Protein AF-A0A8I2G581-F1 (afdb_monomer)

Solvent-accessible surface area (backbone atoms only — not comparable to full-atom values): 14378 Å² total; per-residue (Å²): 111,70,72,58,55,51,51,56,51,50,53,53,53,50,61,59,55,54,60,58,59,54,53,62,51,50,50,53,49,33,64,72,75,68,61,68,92,69,54,58,67,36,53,47,52,52,54,48,50,54,49,52,48,50,48,27,31,48,54,12,38,53,65,48,45,66,36,60,77,66,67,36,52,66,59,68,69,67,46,100,61,58,70,66,57,53,52,48,66,58,48,49,63,49,53,63,63,50,45,60,63,51,53,52,46,44,54,51,54,68,70,44,86,74,37,48,58,95,85,43,52,52,66,71,41,61,71,64,20,73,88,41,29,64,59,49,37,50,46,38,20,51,51,23,37,63,53,31,70,36,70,58,88,54,62,56,64,50,49,54,51,48,48,52,50,53,50,54,50,50,55,50,50,48,57,69,74,57,83,51,91,86,66,44,70,65,50,50,52,51,52,48,51,53,50,52,50,53,53,51,49,47,48,62,55,48,48,58,51,50,49,52,46,72,67,68,74,43,67,70,57,36,46,70,45,38,60,58,49,50,50,64,50,49,52,55,49,53,50,51,53,52,48,52,52,50,50,56,54,53,57,50,57,64,62,70,76,112

Structure (mmCIF, N/CA/C/O backbone):
data_AF-A0A8I2G581-F1
#
_entry.id   AF-A0A8I2G581-F1
#
loop_
_atom_site.group_PDB
_atom_site.id
_atom_site.type_symbol
_atom_site.label_atom_id
_atom_site.label_alt_id
_atom_site.label_comp_id
_atom_site.label_asym_id
_atom_site.label_entity_id
_atom_site.label_seq_id
_atom_site.pdbx_PDB_ins_code
_atom_site.Cartn_x
_atom_site.Cartn_y
_atom_site.Cartn_z
_atom_site.occupancy
_atom_site.B_iso_or_equiv
_atom_site.auth_seq_id
_atom_site.auth_comp_id
_atom_site.auth_asym_id
_atom_site.auth_atom_id
_atom_site.pdbx_PDB_model_num
ATOM 1 N N . MET A 1 1 ? 1.799 -9.186 24.404 1.00 61.41 1 MET A N 1
ATOM 2 C CA . MET A 1 1 ? 1.098 -9.040 23.103 1.00 61.41 1 MET A CA 1
ATOM 3 C C . MET A 1 1 ? 1.999 -8.565 21.966 1.00 61.41 1 MET A C 1
ATOM 5 O O . MET A 1 1 ? 2.159 -9.333 21.029 1.00 61.41 1 MET A O 1
ATOM 9 N N . ARG A 1 2 ? 2.645 -7.387 22.044 1.00 69.69 2 ARG A N 1
ATOM 10 C CA . ARG A 1 2 ? 3.401 -6.788 20.914 1.00 69.69 2 ARG A CA 1
ATOM 11 C C . ARG A 1 2 ? 4.382 -7.725 20.184 1.00 69.69 2 ARG A C 1
ATOM 13 O O . ARG A 1 2 ? 4.379 -7.764 18.963 1.00 69.69 2 ARG A O 1
ATOM 20 N N . LYS A 1 3 ? 5.183 -8.515 20.916 1.00 84.31 3 LYS A N 1
ATOM 21 C CA . LYS A 1 3 ? 6.169 -9.438 20.313 1.00 84.31 3 LYS A CA 1
ATOM 22 C C . LYS A 1 3 ? 5.527 -10.550 19.469 1.00 84.31 3 LYS A C 1
ATOM 24 O O . LYS A 1 3 ? 6.090 -10.930 18.449 1.00 84.31 3 LYS A O 1
ATOM 29 N N . LYS A 1 4 ? 4.361 -11.062 19.887 1.00 84.88 4 LYS A N 1
ATOM 30 C CA . LYS A 1 4 ? 3.641 -12.122 19.163 1.00 84.88 4 LYS A CA 1
ATOM 31 C C . LYS A 1 4 ? 3.060 -11.574 17.861 1.00 84.88 4 LYS A C 1
ATOM 33 O O . LYS A 1 4 ? 3.327 -12.137 16.812 1.00 84.88 4 LYS A O 1
ATOM 38 N N . GLU A 1 5 ? 2.364 -10.438 17.935 1.00 81.88 5 GLU A N 1
ATOM 39 C CA . GLU A 1 5 ? 1.782 -9.782 16.757 1.00 81.88 5 GLU A CA 1
ATOM 40 C C . GLU A 1 5 ? 2.862 -9.438 15.725 1.00 81.88 5 GLU A C 1
ATOM 42 O O . GLU A 1 5 ? 2.731 -9.796 14.561 1.00 81.88 5 GLU A O 1
ATOM 47 N N . TYR A 1 6 ? 3.983 -8.852 16.159 1.00 86.81 6 TYR A N 1
ATOM 48 C CA . TYR A 1 6 ? 5.095 -8.544 15.260 1.00 86.81 6 TYR A CA 1
ATOM 49 C C . TYR A 1 6 ? 5.656 -9.792 14.567 1.00 86.81 6 TYR A C 1
ATOM 51 O O . TYR A 1 6 ? 5.857 -9.792 13.357 1.00 86.81 6 TYR A O 1
ATOM 59 N N . ARG A 1 7 ? 5.878 -10.875 15.323 1.00 89.88 7 ARG A N 1
ATOM 60 C CA . ARG A 1 7 ? 6.388 -12.141 14.779 1.00 89.88 7 ARG A CA 1
ATOM 61 C C . ARG A 1 7 ? 5.423 -12.756 13.768 1.00 89.88 7 ARG A C 1
ATOM 63 O O . ARG A 1 7 ? 5.862 -13.249 12.732 1.00 89.88 7 ARG A O 1
ATOM 70 N N . ASP A 1 8 ? 4.129 -12.735 14.069 1.00 87.94 8 ASP A N 1
ATOM 71 C CA . ASP A 1 8 ? 3.107 -13.327 13.210 1.00 87.94 8 ASP A CA 1
ATOM 72 C C . ASP A 1 8 ? 2.960 -12.528 11.905 1.00 87.94 8 ASP A C 1
ATOM 74 O O . ASP A 1 8 ? 2.888 -13.127 10.830 1.00 87.94 8 ASP A O 1
ATOM 78 N N . ILE A 1 9 ? 3.007 -11.192 11.979 1.00 88.00 9 ILE A N 1
ATOM 79 C CA . ILE A 1 9 ? 3.011 -10.326 10.795 1.00 88.00 9 ILE A CA 1
ATOM 80 C C . ILE A 1 9 ? 4.288 -10.547 9.977 1.00 88.00 9 ILE A C 1
ATOM 82 O O . ILE A 1 9 ? 4.200 -10.810 8.781 1.00 88.00 9 ILE A O 1
ATOM 86 N N . LEU A 1 10 ? 5.465 -10.520 10.611 1.00 90.19 10 LEU A N 1
ATOM 87 C CA . LEU A 1 10 ? 6.748 -10.728 9.935 1.00 90.19 10 LEU A CA 1
ATOM 88 C C . LEU A 1 10 ? 6.780 -12.065 9.188 1.00 90.19 10 LEU A C 1
ATOM 90 O O . LEU A 1 10 ? 7.176 -12.110 8.026 1.00 90.19 10 LEU A O 1
ATOM 94 N N . LYS A 1 11 ? 6.316 -13.150 9.822 1.00 92.62 11 LYS A N 1
ATOM 95 C CA . LYS A 1 11 ? 6.233 -14.469 9.184 1.00 92.62 11 LYS A CA 1
ATOM 96 C C . LYS A 1 11 ? 5.366 -14.427 7.923 1.00 92.62 11 LYS A C 1
ATOM 98 O O . LYS A 1 11 ? 5.765 -14.980 6.904 1.00 92.62 11 LYS A O 1
ATOM 103 N N . ARG A 1 12 ? 4.202 -13.769 7.968 1.00 88.12 12 ARG A N 1
ATOM 104 C CA . ARG A 1 12 ? 3.312 -13.631 6.800 1.00 88.12 12 ARG A CA 1
ATOM 105 C C . ARG A 1 12 ? 3.950 -12.788 5.699 1.00 88.12 12 ARG A C 1
ATOM 107 O O . ARG A 1 12 ? 3.904 -13.191 4.542 1.00 88.12 12 ARG A O 1
ATOM 114 N N . THR A 1 13 ? 4.579 -11.669 6.053 1.00 88.75 13 THR A N 1
ATOM 115 C CA . THR A 1 13 ? 5.292 -10.810 5.100 1.00 88.75 13 THR A CA 1
ATOM 116 C C . THR A 1 13 ? 6.418 -11.572 4.405 1.00 88.75 13 THR A C 1
ATOM 118 O O . THR A 1 13 ? 6.511 -11.529 3.184 1.00 88.75 13 THR A O 1
ATOM 121 N N . LEU A 1 14 ? 7.221 -12.338 5.150 1.00 90.62 14 LEU A N 1
ATOM 122 C CA . LEU A 1 14 ? 8.304 -13.149 4.585 1.00 90.62 14 LEU A CA 1
ATOM 123 C C . LEU A 1 14 ? 7.795 -14.236 3.630 1.00 90.62 14 LEU A C 1
ATOM 125 O O . LEU A 1 14 ? 8.414 -14.466 2.598 1.00 90.62 14 LEU A O 1
ATOM 129 N N . VAL A 1 15 ? 6.657 -14.866 3.934 1.00 91.62 15 VAL A N 1
ATOM 130 C CA . VAL A 1 15 ? 6.022 -15.849 3.035 1.00 91.62 15 VAL A CA 1
ATOM 131 C C . VAL A 1 15 ? 5.541 -15.203 1.732 1.00 91.62 15 VAL A C 1
ATOM 133 O O . VAL A 1 15 ? 5.600 -15.825 0.679 1.00 91.62 15 VAL A O 1
ATOM 136 N N . ILE A 1 16 ? 5.073 -13.955 1.770 1.00 88.19 16 ILE A N 1
ATOM 137 C CA . ILE A 1 16 ? 4.691 -13.235 0.545 1.00 88.19 16 ILE A CA 1
ATOM 138 C C . ILE A 1 16 ? 5.944 -12.845 -0.243 1.00 88.19 16 ILE A C 1
ATOM 140 O O . ILE A 1 16 ? 6.003 -13.045 -1.453 1.00 88.19 16 ILE A O 1
ATOM 144 N N . LEU A 1 17 ? 6.973 -12.345 0.444 1.00 89.19 17 LEU A N 1
ATOM 145 C CA . LEU A 1 17 ? 8.247 -11.984 -0.175 1.00 89.19 17 LEU A CA 1
ATOM 146 C C . LEU A 1 17 ? 8.966 -13.189 -0.790 1.00 89.19 17 LEU A C 1
ATOM 148 O O . LEU A 1 17 ? 9.659 -13.021 -1.787 1.00 89.19 17 LEU A O 1
ATOM 152 N N . SER A 1 18 ? 8.785 -14.410 -0.274 1.00 90.31 18 SER A N 1
ATOM 153 C CA . SER A 1 18 ? 9.429 -15.592 -0.858 1.00 90.31 18 SER A CA 1
ATOM 154 C C . SER A 1 18 ? 8.949 -15.906 -2.279 1.00 90.31 18 SER A C 1
ATOM 156 O O . SER A 1 18 ? 9.658 -16.596 -3.006 1.00 90.31 18 SER A O 1
ATOM 158 N N . VAL A 1 19 ? 7.806 -15.361 -2.720 1.00 88.44 19 VAL A N 1
ATOM 159 C CA . VAL A 1 19 ? 7.355 -15.443 -4.123 1.00 88.44 19 VAL A CA 1
ATOM 160 C C . VAL A 1 19 ? 8.355 -14.772 -5.073 1.00 88.44 19 VAL A C 1
ATOM 162 O O . VAL A 1 19 ? 8.511 -15.209 -6.210 1.00 88.44 19 VAL A O 1
ATOM 165 N N . LEU A 1 20 ? 9.114 -13.776 -4.607 1.00 86.69 20 LEU A N 1
ATOM 166 C CA . LEU A 1 20 ? 10.152 -13.119 -5.409 1.00 86.69 20 LEU A CA 1
ATOM 167 C C . LEU A 1 20 ? 11.301 -14.046 -5.780 1.00 86.69 20 LEU A C 1
ATOM 169 O O . LEU A 1 20 ? 11.978 -13.771 -6.763 1.00 86.69 20 LEU A O 1
ATOM 173 N N . LEU A 1 21 ? 11.509 -15.144 -5.043 1.00 86.75 21 LEU A N 1
ATOM 174 C CA . LEU A 1 21 ? 12.534 -16.139 -5.369 1.00 86.75 21 LEU A CA 1
ATOM 175 C C . LEU A 1 21 ? 12.248 -16.852 -6.697 1.00 86.75 21 LEU A C 1
ATOM 177 O O . LEU A 1 21 ? 13.159 -17.422 -7.288 1.00 86.75 21 LEU A O 1
ATOM 181 N N . VAL A 1 22 ? 11.016 -16.778 -7.209 1.00 87.12 22 VAL A N 1
ATOM 182 C CA . VAL A 1 22 ? 10.656 -17.329 -8.519 1.00 87.12 22 VAL A CA 1
ATOM 183 C C . VAL A 1 22 ? 11.373 -16.588 -9.653 1.00 87.12 22 VAL A C 1
ATOM 185 O O . VAL A 1 22 ? 11.824 -17.216 -10.603 1.00 87.12 22 VAL A O 1
ATOM 188 N N . ILE A 1 23 ? 11.550 -15.271 -9.550 1.00 84.19 23 ILE A N 1
ATOM 189 C CA . ILE A 1 23 ? 12.157 -14.450 -10.608 1.00 84.19 23 ILE A CA 1
ATOM 190 C C . ILE A 1 23 ? 13.638 -14.793 -10.862 1.00 84.19 23 ILE A C 1
ATOM 192 O O . ILE A 1 23 ? 13.981 -15.044 -12.018 1.00 84.19 23 ILE A O 1
ATOM 196 N N . PRO A 1 24 ? 14.532 -14.879 -9.852 1.00 82.69 24 PRO A N 1
ATOM 197 C CA . PRO A 1 24 ? 15.907 -15.310 -10.085 1.00 82.69 24 PRO A CA 1
ATOM 198 C C . PRO A 1 24 ? 15.990 -16.765 -10.571 1.00 82.69 24 PRO A C 1
ATOM 200 O O . PRO A 1 24 ? 16.888 -17.085 -11.344 1.00 82.69 24 PRO A O 1
ATOM 203 N N . LEU A 1 25 ? 15.050 -17.641 -10.192 1.00 86.81 25 LEU A N 1
ATOM 204 C CA . LEU A 1 25 ? 14.982 -19.000 -10.742 1.00 86.81 25 LEU A CA 1
ATOM 205 C C . LEU A 1 25 ? 14.641 -18.992 -12.239 1.00 86.81 25 LEU A C 1
ATOM 207 O O . LEU A 1 25 ? 15.283 -19.709 -13.008 1.00 86.81 25 LEU A O 1
ATOM 211 N N . ILE A 1 26 ? 13.686 -18.155 -12.661 1.00 86.81 26 ILE A N 1
ATOM 212 C CA . ILE A 1 26 ? 13.361 -17.954 -14.082 1.00 86.81 26 ILE A CA 1
ATOM 213 C C . ILE A 1 26 ? 14.576 -17.388 -14.824 1.00 86.81 26 ILE A C 1
ATOM 215 O O . ILE A 1 26 ? 14.915 -17.902 -15.884 1.00 86.81 26 ILE A O 1
ATOM 219 N N . TYR A 1 27 ? 15.276 -16.402 -14.253 1.00 85.38 27 TYR A N 1
ATOM 220 C CA . TYR A 1 27 ? 16.499 -15.848 -14.842 1.00 85.38 27 TYR A CA 1
ATOM 221 C C . TYR A 1 27 ? 17.569 -16.925 -15.068 1.00 85.38 27 TYR A C 1
ATOM 223 O O . TYR A 1 27 ? 18.127 -17.028 -16.158 1.00 85.38 27 TYR A O 1
ATOM 231 N N . ILE A 1 28 ? 17.839 -17.767 -14.064 1.00 88.69 28 ILE A N 1
ATOM 232 C CA . ILE A 1 28 ? 18.807 -18.866 -14.194 1.00 88.69 28 ILE A CA 1
ATOM 233 C C . ILE A 1 28 ? 18.375 -19.830 -15.306 1.00 88.69 28 ILE A C 1
ATOM 235 O O . ILE A 1 28 ? 19.195 -20.211 -16.143 1.00 88.69 28 ILE A O 1
ATOM 239 N N . PHE A 1 29 ? 17.095 -20.206 -15.344 1.00 88.69 29 PHE A N 1
ATOM 240 C CA . PHE A 1 29 ? 16.567 -21.108 -16.366 1.00 88.69 29 PHE A CA 1
ATOM 241 C C . PHE A 1 29 ? 16.693 -20.523 -17.775 1.00 88.69 29 PHE A C 1
ATOM 243 O O . PHE A 1 29 ? 17.145 -21.214 -18.691 1.00 88.69 29 PHE A O 1
ATOM 250 N N . ASP A 1 30 ? 16.354 -19.246 -17.938 1.00 87.19 30 ASP A N 1
ATOM 251 C CA . ASP A 1 30 ? 16.478 -18.534 -19.200 1.00 87.19 30 ASP A CA 1
ATOM 252 C C . ASP A 1 30 ? 17.927 -18.506 -19.683 1.00 87.19 30 ASP A C 1
ATOM 254 O O . ASP A 1 30 ? 18.195 -18.909 -20.812 1.00 87.19 30 ASP A O 1
ATOM 258 N N . ARG A 1 31 ? 18.888 -18.163 -18.815 1.00 85.00 31 ARG A N 1
ATOM 259 C CA . ARG A 1 31 ? 20.316 -18.133 -19.182 1.00 85.00 31 ARG A CA 1
ATOM 260 C C . ARG A 1 31 ? 20.856 -19.498 -19.612 1.00 85.00 31 ARG A C 1
ATOM 262 O O . ARG A 1 31 ? 21.758 -19.552 -20.446 1.00 85.00 31 ARG A O 1
ATOM 269 N N . ILE A 1 32 ? 20.307 -20.590 -19.078 1.00 89.94 32 ILE A N 1
ATOM 270 C CA . ILE A 1 32 ? 20.709 -21.955 -19.441 1.00 89.94 32 ILE A CA 1
ATOM 271 C C . ILE A 1 32 ? 20.037 -22.407 -20.748 1.00 89.94 32 ILE A C 1
ATOM 273 O O . ILE A 1 32 ? 20.707 -22.988 -21.603 1.00 89.94 32 ILE A O 1
ATOM 277 N N . LYS A 1 33 ? 18.730 -22.165 -20.915 1.00 88.69 33 LYS A N 1
ATOM 278 C CA . LYS A 1 33 ? 17.934 -22.758 -22.005 1.00 88.69 33 LYS A CA 1
ATOM 279 C C . LYS A 1 33 ? 17.656 -21.829 -23.180 1.00 88.69 33 LYS A C 1
ATOM 281 O O . LYS A 1 33 ? 17.782 -22.265 -24.320 1.00 88.69 33 LYS A O 1
ATOM 286 N N . TRP A 1 34 ? 17.234 -20.599 -22.915 1.00 85.19 34 TRP A N 1
ATOM 287 C CA . TRP A 1 34 ? 16.668 -19.700 -23.926 1.00 85.19 34 TRP A CA 1
ATOM 288 C C . TRP A 1 34 ? 17.612 -18.569 -24.328 1.00 85.19 34 TRP A C 1
ATOM 290 O O . TRP A 1 34 ? 17.532 -18.103 -25.460 1.00 85.19 34 TRP A O 1
ATOM 300 N N . LYS A 1 35 ? 18.547 -18.191 -23.447 1.00 85.81 35 LYS A N 1
ATOM 301 C CA . LYS A 1 35 ? 19.555 -17.142 -23.651 1.00 85.81 35 LYS A CA 1
ATOM 302 C C . LYS A 1 35 ? 18.935 -15.840 -24.166 1.00 85.81 35 LYS A C 1
ATOM 304 O O . LYS A 1 35 ? 19.461 -15.238 -25.097 1.00 85.81 35 LYS A O 1
ATOM 309 N N . SER A 1 36 ? 17.809 -15.431 -23.583 1.00 82.31 36 SER A N 1
ATOM 310 C CA . SER A 1 36 ? 17.172 -14.174 -23.966 1.00 82.31 36 SER A CA 1
ATOM 311 C C . SER A 1 36 ? 17.978 -12.974 -23.447 1.00 82.31 36 SER A C 1
ATOM 313 O O . SER A 1 36 ? 18.616 -13.051 -22.393 1.00 82.31 36 SER A O 1
ATOM 315 N N . ASP A 1 37 ? 17.904 -11.847 -24.157 1.00 80.75 37 ASP A N 1
ATOM 316 C CA . ASP A 1 37 ? 18.415 -10.542 -23.702 1.00 80.75 37 ASP A CA 1
ATOM 317 C C . ASP A 1 37 ? 17.362 -9.777 -22.876 1.00 80.75 37 ASP A C 1
ATOM 319 O O . ASP A 1 37 ? 17.272 -8.550 -22.902 1.00 80.75 37 ASP A O 1
ATOM 323 N N . THR A 1 38 ? 16.514 -10.505 -22.145 1.00 80.94 38 THR A N 1
ATOM 324 C CA . THR A 1 38 ? 15.446 -9.899 -21.343 1.00 80.94 38 THR A CA 1
ATOM 325 C C . THR A 1 38 ? 16.022 -9.173 -20.122 1.00 80.94 38 THR A C 1
ATOM 327 O O . THR A 1 38 ? 16.858 -9.718 -19.397 1.00 80.94 38 THR A O 1
ATOM 330 N N . ASP A 1 39 ? 15.523 -7.966 -19.832 1.00 82.38 39 ASP A N 1
ATOM 331 C CA . ASP A 1 39 ? 15.855 -7.220 -18.610 1.00 82.38 39 ASP A CA 1
ATOM 332 C C . ASP A 1 39 ? 15.128 -7.795 -17.378 1.00 82.38 39 ASP A C 1
ATOM 334 O O . ASP A 1 39 ? 14.099 -7.299 -16.908 1.00 82.38 39 ASP A O 1
ATOM 338 N N . TYR A 1 40 ? 15.674 -8.886 -16.838 1.00 83.62 40 TYR A N 1
ATOM 339 C CA . TYR A 1 40 ? 15.149 -9.539 -15.637 1.00 83.62 40 TYR A CA 1
ATOM 340 C C . TYR A 1 40 ? 15.243 -8.673 -14.380 1.00 83.62 40 TYR A C 1
ATOM 342 O O . TYR A 1 40 ? 14.427 -8.844 -13.472 1.00 83.62 40 TYR A O 1
ATOM 350 N N . LEU A 1 41 ? 16.207 -7.748 -14.311 1.00 83.94 41 LEU A N 1
ATOM 351 C CA . LEU A 1 41 ? 16.311 -6.816 -13.190 1.00 83.94 41 LEU A CA 1
ATOM 352 C C . LEU A 1 41 ? 15.100 -5.885 -13.184 1.00 83.94 41 LEU A C 1
ATOM 354 O O . LEU A 1 41 ? 14.488 -5.676 -12.137 1.00 83.94 41 LEU A O 1
ATOM 358 N N . GLY A 1 42 ? 14.709 -5.395 -14.358 1.00 84.00 42 GLY A N 1
ATOM 359 C CA . GLY A 1 42 ? 13.511 -4.593 -14.513 1.00 84.00 42 GLY A CA 1
ATOM 360 C C . GLY A 1 42 ? 12.236 -5.307 -14.089 1.00 84.00 42 GLY A C 1
ATOM 361 O O . GLY A 1 42 ? 11.472 -4.792 -13.271 1.00 84.00 42 GLY A O 1
ATOM 362 N N . ILE A 1 43 ? 12.047 -6.535 -14.575 1.00 84.44 43 ILE A N 1
ATOM 363 C CA . ILE A 1 43 ? 10.912 -7.385 -14.188 1.00 84.44 43 ILE A CA 1
ATOM 364 C C . ILE A 1 43 ? 10.901 -7.613 -12.672 1.00 84.44 43 ILE A C 1
ATOM 366 O O . ILE A 1 43 ? 9.850 -7.508 -12.038 1.00 84.44 43 ILE A O 1
ATOM 370 N N . PHE A 1 44 ? 12.068 -7.886 -12.082 1.00 88.38 44 PHE A N 1
ATOM 371 C CA . PHE A 1 44 ? 12.204 -8.078 -10.643 1.00 88.38 44 PHE A CA 1
ATOM 372 C C . PHE A 1 44 ? 11.772 -6.839 -9.859 1.00 88.38 44 PHE A C 1
ATOM 374 O O . PHE A 1 44 ? 11.001 -6.965 -8.912 1.00 88.38 44 PHE A O 1
ATOM 381 N N . ILE A 1 45 ? 12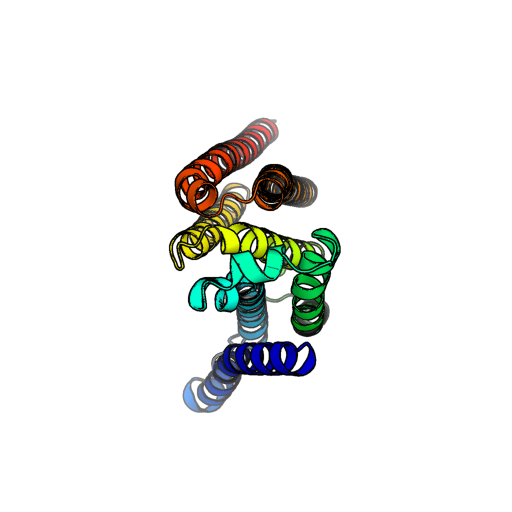.230 -5.648 -10.253 1.00 89.38 45 ILE A N 1
ATOM 382 C CA . ILE A 1 45 ? 11.914 -4.398 -9.551 1.00 89.38 45 ILE A CA 1
ATOM 383 C C . ILE A 1 45 ? 10.414 -4.089 -9.622 1.00 89.38 45 ILE A C 1
ATOM 385 O O . ILE A 1 45 ? 9.816 -3.772 -8.594 1.00 89.38 45 ILE A O 1
ATOM 389 N N . ILE A 1 46 ? 9.779 -4.250 -10.790 1.00 86.75 46 ILE A N 1
ATOM 390 C CA . ILE A 1 46 ? 8.324 -4.063 -10.931 1.00 86.75 46 ILE A CA 1
ATOM 391 C C . ILE A 1 46 ? 7.572 -5.048 -10.038 1.00 86.75 46 ILE A C 1
ATOM 393 O O . ILE A 1 46 ? 6.706 -4.653 -9.257 1.00 86.75 46 ILE A O 1
ATOM 397 N N . ALA A 1 47 ? 7.899 -6.338 -10.144 1.00 88.00 47 ALA A N 1
ATOM 398 C CA . ALA A 1 47 ? 7.240 -7.380 -9.370 1.00 88.00 47 ALA A CA 1
ATOM 399 C C . ALA A 1 47 ? 7.429 -7.159 -7.864 1.00 88.00 47 ALA A C 1
ATOM 401 O O . ALA A 1 47 ? 6.493 -7.357 -7.088 1.00 88.00 47 ALA A O 1
ATOM 402 N N . PHE A 1 48 ? 8.610 -6.688 -7.458 1.00 91.50 48 PHE A N 1
ATOM 403 C CA . PHE A 1 48 ? 8.880 -6.271 -6.092 1.00 91.50 48 PHE A CA 1
ATOM 404 C C . PHE A 1 48 ? 7.970 -5.126 -5.665 1.00 91.50 48 PHE A C 1
ATOM 406 O O . PHE A 1 48 ? 7.274 -5.267 -4.662 1.00 91.50 48 PHE A O 1
ATOM 413 N N . GLY A 1 49 ? 7.883 -4.054 -6.456 1.00 91.69 49 GLY A N 1
ATOM 414 C CA . GLY A 1 49 ? 6.969 -2.942 -6.205 1.00 91.69 49 GLY A CA 1
ATOM 415 C C . GLY A 1 49 ? 5.520 -3.409 -6.031 1.00 91.69 49 GLY A C 1
ATOM 416 O O . GLY A 1 49 ? 4.891 -3.096 -5.023 1.00 91.69 49 GLY A O 1
ATOM 417 N N . VAL A 1 50 ? 5.008 -4.238 -6.947 1.00 89.31 50 VAL A N 1
ATOM 418 C CA . VAL A 1 50 ? 3.649 -4.811 -6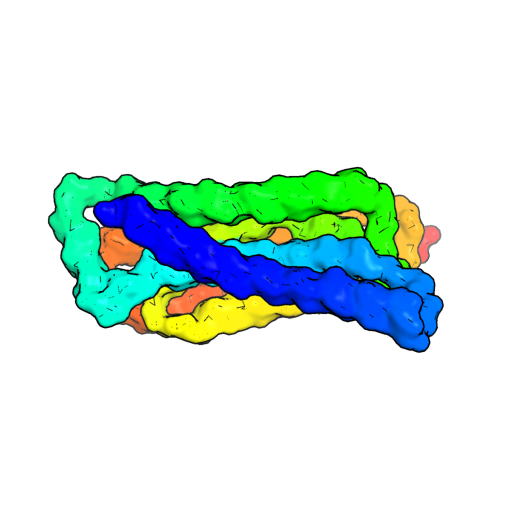.866 1.00 89.31 50 VAL A CA 1
ATOM 419 C C . VAL A 1 50 ? 3.453 -5.621 -5.582 1.00 89.31 50 VAL A C 1
ATOM 421 O O . VAL A 1 50 ? 2.431 -5.484 -4.906 1.00 89.31 50 VAL A O 1
ATOM 424 N N . ILE A 1 51 ? 4.432 -6.446 -5.212 1.00 90.75 51 ILE A N 1
ATOM 425 C CA . ILE A 1 51 ? 4.383 -7.234 -3.979 1.00 90.75 51 ILE A CA 1
ATOM 426 C C . ILE A 1 51 ? 4.370 -6.327 -2.747 1.00 90.75 51 ILE A C 1
ATOM 428 O O . ILE A 1 51 ? 3.607 -6.589 -1.819 1.00 90.75 51 ILE A O 1
ATOM 432 N N . VAL A 1 52 ? 5.143 -5.241 -2.732 1.00 93.69 52 VAL A N 1
ATOM 433 C CA . VAL A 1 52 ? 5.123 -4.262 -1.637 1.00 93.69 52 VAL A CA 1
ATOM 434 C C . VAL A 1 52 ? 3.753 -3.594 -1.514 1.00 93.69 52 VAL A C 1
ATOM 436 O O . VAL A 1 52 ? 3.222 -3.525 -0.404 1.00 93.69 52 VAL A O 1
ATOM 439 N N . LEU A 1 53 ? 3.126 -3.194 -2.627 1.00 91.06 53 LEU A N 1
ATOM 440 C CA . LEU A 1 53 ? 1.754 -2.666 -2.623 1.00 91.06 53 LEU A CA 1
ATOM 441 C C . LEU A 1 53 ? 0.756 -3.693 -2.065 1.00 91.06 53 LEU A C 1
ATOM 443 O O . LEU A 1 53 ? -0.095 -3.362 -1.235 1.00 91.06 53 LEU A O 1
ATOM 447 N N . PHE A 1 54 ? 0.888 -4.960 -2.465 1.00 89.25 54 PHE A N 1
ATOM 448 C CA . PHE A 1 54 ? 0.047 -6.043 -1.960 1.00 89.25 54 PHE A CA 1
ATOM 449 C C . PHE A 1 54 ? 0.240 -6.279 -0.456 1.00 89.25 54 PHE A C 1
ATOM 451 O O . PHE A 1 54 ? -0.741 -6.443 0.275 1.00 89.25 54 PHE A O 1
ATOM 458 N N . ILE A 1 55 ? 1.486 -6.261 0.028 1.00 91.88 55 ILE A N 1
ATOM 459 C CA . ILE A 1 55 ? 1.801 -6.368 1.456 1.00 91.88 55 ILE A CA 1
ATOM 460 C C . ILE A 1 55 ? 1.178 -5.188 2.205 1.00 91.88 55 ILE A C 1
ATOM 462 O O . ILE A 1 55 ? 0.516 -5.417 3.212 1.00 91.88 55 ILE A O 1
ATOM 466 N N . ALA A 1 56 ? 1.319 -3.953 1.720 1.00 93.31 56 ALA A N 1
ATOM 467 C CA . ALA A 1 56 ? 0.750 -2.765 2.358 1.00 93.31 56 ALA A CA 1
ATOM 468 C C . ALA A 1 56 ? -0.774 -2.873 2.532 1.00 93.31 56 ALA A C 1
ATOM 470 O O . ALA A 1 56 ? -1.287 -2.741 3.648 1.00 93.31 56 ALA A O 1
ATOM 471 N N . ASN A 1 57 ? -1.478 -3.218 1.450 1.00 88.62 57 ASN A N 1
ATOM 472 C CA . ASN A 1 57 ? -2.920 -3.457 1.454 1.00 88.62 57 ASN A CA 1
ATOM 473 C C . ASN A 1 57 ? -3.298 -4.573 2.444 1.00 88.62 57 ASN A C 1
ATOM 475 O O . ASN A 1 57 ? -4.179 -4.410 3.288 1.00 88.62 57 ASN A O 1
ATOM 479 N N . ARG A 1 58 ? -2.577 -5.700 2.415 1.00 89.12 58 ARG A N 1
ATOM 480 C CA . ARG A 1 58 ? -2.835 -6.832 3.312 1.00 89.12 58 ARG A CA 1
ATOM 481 C C . ARG A 1 58 ? -2.590 -6.491 4.783 1.00 89.12 58 ARG A C 1
ATOM 483 O O . ARG A 1 58 ? -3.383 -6.889 5.633 1.00 89.12 58 ARG A O 1
ATOM 490 N N . LEU A 1 59 ? -1.517 -5.766 5.097 1.00 91.88 59 LEU A N 1
ATOM 491 C CA . LEU A 1 59 ? -1.194 -5.350 6.463 1.00 91.88 59 LEU A CA 1
ATOM 492 C C . LEU A 1 59 ? -2.282 -4.450 7.044 1.00 91.88 59 LEU A C 1
ATOM 494 O O . LEU A 1 59 ? -2.666 -4.647 8.199 1.00 91.88 59 LEU A O 1
ATOM 498 N N . GLY A 1 60 ? -2.795 -3.509 6.247 1.00 90.81 60 GLY A N 1
ATOM 499 C CA . GLY A 1 60 ? -3.935 -2.686 6.635 1.00 90.81 60 GLY A CA 1
ATOM 500 C C . GLY A 1 60 ? -5.201 -3.527 6.822 1.00 90.81 60 GLY A C 1
ATOM 501 O O . GLY A 1 60 ? -5.806 -3.478 7.894 1.00 90.81 60 GLY A O 1
ATOM 502 N N . ALA A 1 61 ? -5.540 -4.379 5.850 1.00 86.06 61 ALA A N 1
ATOM 503 C CA . ALA A 1 61 ? -6.747 -5.208 5.870 1.00 86.06 61 ALA A CA 1
ATOM 504 C C . ALA A 1 61 ? -6.785 -6.211 7.041 1.00 86.06 61 ALA A C 1
ATOM 506 O O . ALA A 1 61 ? -7.843 -6.508 7.589 1.00 86.06 61 ALA A O 1
ATOM 507 N N . GLU A 1 62 ? -5.631 -6.732 7.465 1.00 88.00 62 GLU A N 1
ATOM 508 C CA . GLU A 1 62 ? -5.533 -7.677 8.583 1.00 88.00 62 GLU A CA 1
ATOM 509 C C . GLU A 1 62 ? -5.442 -6.983 9.958 1.00 88.00 62 GLU A C 1
ATOM 511 O O . GLU A 1 62 ? -5.181 -7.647 10.964 1.00 88.00 62 GLU A O 1
ATOM 516 N N . THR A 1 63 ? -5.643 -5.660 10.052 1.00 89.62 63 THR A N 1
ATOM 517 C CA . THR A 1 63 ? -5.367 -4.926 11.300 1.00 89.62 63 THR A CA 1
ATOM 518 C C . THR A 1 63 ? -6.252 -5.323 12.474 1.00 89.62 63 THR A C 1
ATOM 520 O O . THR A 1 63 ? -5.759 -5.481 13.597 1.00 89.62 63 THR A O 1
ATOM 523 N N . PHE A 1 64 ? -7.540 -5.511 12.216 1.00 87.38 64 PHE A N 1
ATOM 524 C CA . PHE A 1 64 ? -8.504 -5.908 13.237 1.00 87.38 64 PHE A CA 1
ATOM 525 C C . PHE A 1 64 ? -9.114 -7.287 12.986 1.00 87.38 64 PHE A C 1
ATOM 527 O O . PHE A 1 64 ? -10.153 -7.634 13.541 1.00 87.38 64 PHE A O 1
ATOM 534 N N . ARG A 1 65 ? -8.478 -8.084 12.122 1.00 84.50 65 ARG A N 1
ATOM 535 C CA . ARG A 1 65 ? -9.018 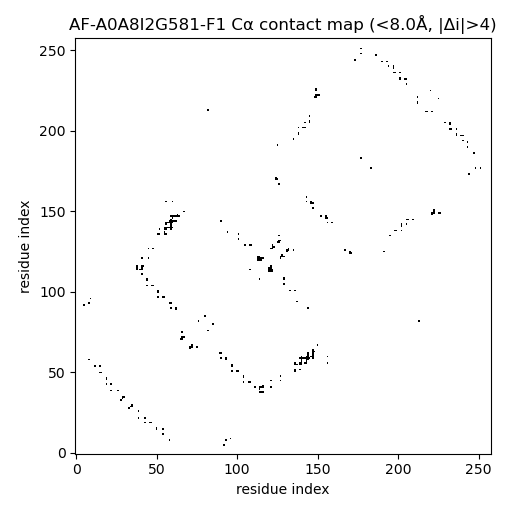-9.377 11.703 1.00 84.50 65 ARG A CA 1
ATOM 536 C C . ARG A 1 65 ? -9.183 -10.334 12.880 1.00 84.50 65 ARG A C 1
ATOM 538 O O . ARG A 1 65 ? -10.233 -10.943 13.008 1.00 84.50 65 ARG A O 1
ATOM 545 N N . THR A 1 66 ? -8.174 -10.428 13.741 1.00 84.81 66 THR A N 1
ATOM 546 C CA . THR A 1 66 ? -8.216 -11.304 14.917 1.00 84.81 66 THR A CA 1
ATOM 547 C C . THR A 1 66 ? -9.319 -10.878 15.883 1.00 84.81 66 THR A C 1
ATOM 549 O O . THR A 1 66 ? -10.086 -11.711 16.339 1.00 84.81 66 THR A O 1
ATOM 552 N N . GLU A 1 67 ? -9.462 -9.576 16.146 1.00 87.81 67 GLU A N 1
ATOM 553 C CA . GLU A 1 67 ? -10.532 -9.071 17.010 1.00 87.81 67 GLU A CA 1
ATOM 554 C C . GLU A 1 67 ? -11.924 -9.296 16.419 1.00 87.81 67 GLU A C 1
ATOM 556 O O . GLU A 1 67 ? -12.880 -9.481 17.171 1.00 87.81 67 GLU A O 1
ATOM 561 N N . HIS A 1 68 ? -12.044 -9.284 15.091 1.00 83.12 68 HIS A N 1
ATOM 562 C CA . HIS A 1 68 ? -13.290 -9.614 14.413 1.00 83.12 68 HIS A CA 1
ATOM 563 C C . HIS A 1 68 ? -13.610 -11.108 14.513 1.00 83.12 68 HIS A C 1
ATOM 565 O O . HIS A 1 68 ? -14.722 -11.470 14.881 1.00 83.12 68 HIS A O 1
ATOM 571 N N . ASP A 1 69 ? -12.627 -11.964 14.224 1.00 84.69 69 ASP A N 1
ATOM 572 C CA . ASP A 1 69 ? -12.774 -13.421 14.257 1.00 84.69 69 ASP A CA 1
ATOM 573 C C . ASP A 1 69 ? -13.093 -13.928 15.680 1.00 84.69 69 ASP A C 1
ATOM 575 O O . ASP A 1 69 ? -13.917 -14.828 15.838 1.00 84.69 69 ASP A O 1
ATOM 579 N N . ASP A 1 70 ? -12.520 -13.297 16.710 1.00 87.62 70 ASP A N 1
ATOM 580 C CA . ASP A 1 70 ? -12.715 -13.662 18.120 1.00 87.62 70 ASP A CA 1
ATOM 581 C C . ASP A 1 70 ? -13.901 -12.931 18.789 1.00 87.62 70 ASP A C 1
ATOM 583 O O . ASP A 1 70 ? -14.112 -13.076 19.993 1.00 87.62 70 ASP A O 1
ATOM 587 N N . ASN A 1 71 ? -14.663 -12.106 18.054 1.00 83.94 71 ASN A N 1
ATOM 588 C CA . ASN A 1 71 ? -15.677 -11.186 18.605 1.00 83.94 71 ASN A CA 1
ATOM 589 C C . ASN A 1 71 ? -15.149 -10.300 19.761 1.00 83.94 71 ASN A C 1
ATOM 591 O O . ASN A 1 71 ? -15.900 -9.841 20.621 1.00 83.94 71 ASN A O 1
ATOM 595 N N . ALA A 1 72 ? -13.843 -10.025 19.784 1.00 87.88 72 ALA A N 1
ATOM 596 C CA . ALA A 1 72 ? -13.153 -9.319 20.862 1.00 87.88 72 ALA A CA 1
ATOM 597 C C . ALA A 1 72 ? -13.108 -7.792 20.666 1.00 87.88 72 ALA A C 1
ATOM 599 O O . ALA A 1 72 ? -12.447 -7.082 21.427 1.00 87.88 72 ALA A O 1
ATOM 600 N N . PHE A 1 73 ? -13.800 -7.258 19.656 1.00 84.38 73 PHE A N 1
ATOM 601 C CA . PHE A 1 73 ? -13.871 -5.816 19.405 1.00 84.38 73 PHE A CA 1
ATOM 602 C C . PHE A 1 73 ? -14.470 -5.036 20.573 1.00 84.38 73 PHE A C 1
ATOM 604 O O . PHE A 1 73 ? -13.947 -3.981 20.933 1.00 84.38 73 PHE A O 1
ATOM 611 N N . GLU A 1 74 ? -15.530 -5.564 21.187 1.00 82.88 74 GLU A N 1
ATOM 612 C CA . GLU A 1 74 ? -16.148 -4.947 22.362 1.00 82.88 74 GLU A CA 1
ATOM 613 C C . GLU A 1 74 ? -15.145 -4.872 23.518 1.00 82.88 74 GLU A C 1
ATOM 615 O O . GLU A 1 74 ? -15.005 -3.827 24.149 1.00 82.88 74 GLU A O 1
ATOM 620 N N . TYR A 1 75 ? -14.358 -5.933 23.718 1.00 87.44 75 TYR A N 1
ATOM 621 C CA . TYR A 1 75 ? -13.302 -5.970 24.728 1.00 87.44 75 TYR A CA 1
ATOM 622 C C . TYR A 1 75 ? -12.165 -4.981 24.435 1.00 87.44 75 TYR A C 1
ATOM 624 O O . TYR A 1 75 ? -11.713 -4.272 25.330 1.00 87.44 75 TYR A O 1
ATOM 632 N N . LEU A 1 76 ? -11.709 -4.877 23.181 1.00 86.69 76 LEU A N 1
ATOM 633 C CA . LEU A 1 76 ? -10.661 -3.924 22.795 1.00 86.69 76 LEU A CA 1
ATOM 634 C C . LEU A 1 76 ? -11.057 -2.478 23.147 1.00 86.69 76 LEU A C 1
ATOM 636 O O . LEU A 1 76 ? -10.204 -1.677 23.530 1.00 86.69 76 LEU A O 1
ATOM 640 N N . LEU A 1 77 ? -12.346 -2.156 23.017 1.00 80.19 77 LEU A N 1
ATOM 641 C CA . LEU A 1 77 ? -12.895 -0.819 23.228 1.00 80.19 77 LEU A CA 1
ATOM 642 C C . LEU A 1 77 ? -13.265 -0.515 24.690 1.00 80.19 77 LEU A C 1
ATOM 644 O O . LEU A 1 77 ? -13.418 0.662 25.017 1.00 80.19 77 LEU A O 1
ATOM 648 N N . THR A 1 78 ? -13.399 -1.524 25.558 1.00 86.94 78 THR A N 1
ATOM 649 C CA . THR A 1 78 ? -13.650 -1.345 27.005 1.00 86.94 78 THR A CA 1
ATOM 650 C C . THR A 1 78 ? -12.368 -1.161 27.814 1.00 86.94 78 THR A C 1
ATOM 652 O O . THR A 1 78 ? -12.423 -0.776 28.983 1.00 86.94 78 THR A O 1
ATOM 655 N N . LEU A 1 79 ? -11.201 -1.401 27.207 1.00 88.62 79 LEU A N 1
ATOM 656 C CA . LEU A 1 79 ? -9.914 -1.168 27.853 1.00 88.62 79 LEU A CA 1
ATOM 657 C C . LEU A 1 79 ? -9.773 0.304 28.287 1.00 88.62 79 LEU A C 1
ATOM 659 O O . LEU A 1 79 ? -10.145 1.204 27.530 1.00 88.62 79 LEU A O 1
ATOM 663 N N . PRO A 1 80 ? -9.148 0.583 29.450 1.00 93.06 80 PRO A N 1
ATOM 664 C CA . PRO A 1 80 ? -8.905 1.939 29.952 1.00 93.06 80 PRO A CA 1
ATOM 665 C C . PRO A 1 80 ? -7.736 2.611 29.205 1.00 93.06 80 PRO A C 1
ATOM 667 O O . PRO A 1 80 ? -6.777 3.105 29.794 1.00 93.06 80 PRO A O 1
ATOM 670 N N . ILE A 1 81 ? -7.766 2.563 27.875 1.00 92.25 81 ILE A N 1
ATOM 671 C CA . ILE A 1 81 ? -6.741 3.075 26.972 1.00 92.25 81 ILE A CA 1
ATOM 672 C C . ILE A 1 81 ? -7.440 3.984 25.965 1.00 92.25 81 ILE A C 1
ATOM 674 O O . ILE A 1 81 ? -8.520 3.672 25.468 1.00 92.25 81 ILE A O 1
ATOM 678 N N . SER A 1 82 ? -6.818 5.113 25.627 1.00 91.06 82 SER A N 1
ATOM 679 C CA . SER A 1 82 ? -7.392 6.009 24.628 1.00 91.06 82 SER A CA 1
ATOM 680 C C . SER A 1 82 ? -7.515 5.325 23.260 1.00 91.06 82 SER A C 1
ATOM 682 O O . SER A 1 82 ? -6.644 4.570 22.819 1.00 91.06 82 SER A O 1
ATOM 684 N N . LYS A 1 83 ? -8.597 5.646 22.549 1.00 86.00 83 LYS A N 1
ATOM 685 C CA . LYS A 1 83 ? -8.898 5.146 21.198 1.00 86.00 83 LYS A CA 1
ATOM 686 C C . LYS A 1 83 ? -7.748 5.396 20.216 1.00 86.00 83 LYS A C 1
ATOM 688 O O . LYS A 1 83 ? -7.339 4.494 19.489 1.00 86.00 83 LYS A O 1
ATOM 693 N N . ALA A 1 84 ? -7.158 6.589 20.275 1.00 89.44 84 ALA A N 1
ATOM 694 C CA . ALA A 1 84 ? -5.977 6.942 19.492 1.00 89.44 84 ALA A CA 1
ATOM 695 C C . ALA A 1 84 ? -4.762 6.060 19.829 1.00 89.44 84 ALA A C 1
ATOM 697 O O . ALA A 1 84 ? -4.053 5.622 18.926 1.00 89.44 84 ALA A O 1
ATOM 698 N N . ALA A 1 85 ? -4.539 5.734 21.107 1.00 92.19 85 ALA A N 1
ATOM 699 C CA . ALA A 1 85 ? -3.445 4.850 21.494 1.00 92.19 85 ALA A CA 1
ATOM 700 C C . ALA A 1 85 ? -3.663 3.406 21.019 1.00 92.19 85 ALA A C 1
ATOM 702 O O . ALA A 1 85 ? -2.683 2.735 20.702 1.00 92.19 85 ALA A O 1
ATOM 703 N N . ILE A 1 86 ? -4.907 2.921 20.934 1.00 90.38 86 ILE A N 1
ATOM 704 C CA . ILE A 1 86 ? -5.223 1.610 20.336 1.00 90.38 86 ILE A CA 1
ATOM 705 C C . ILE A 1 86 ? -4.866 1.611 18.845 1.00 90.38 86 ILE A C 1
ATOM 707 O O . ILE A 1 86 ? -4.132 0.729 18.396 1.00 90.38 86 ILE A O 1
ATOM 711 N N . ILE A 1 87 ? -5.322 2.629 18.105 1.00 90.31 87 ILE A N 1
ATOM 712 C CA . ILE A 1 87 ? -5.021 2.801 16.675 1.00 90.31 87 ILE A CA 1
ATOM 713 C C . ILE A 1 87 ? -3.510 2.844 16.458 1.00 90.31 87 ILE A C 1
ATOM 715 O O . ILE A 1 87 ? -2.981 2.045 15.692 1.00 90.31 87 ILE A O 1
ATOM 719 N N . LEU A 1 88 ? -2.794 3.698 17.193 1.00 92.06 88 LEU A N 1
ATOM 720 C CA . LEU A 1 88 ? -1.345 3.833 17.066 1.00 92.06 88 LEU A CA 1
ATOM 721 C C . LEU A 1 88 ? -0.617 2.524 17.402 1.00 92.06 88 LEU A C 1
ATOM 723 O O . LEU A 1 88 ? 0.303 2.129 16.691 1.00 92.06 88 LEU A O 1
ATOM 727 N N . LYS A 1 89 ? -1.042 1.807 18.452 1.00 91.25 89 LYS A N 1
ATOM 728 C CA . LYS A 1 89 ? -0.455 0.513 18.842 1.00 91.25 89 LYS A CA 1
ATOM 729 C C . LYS A 1 89 ? -0.609 -0.561 17.764 1.00 91.25 89 LYS A C 1
ATOM 731 O O . LYS A 1 89 ? 0.257 -1.429 17.694 1.00 91.25 89 LYS A O 1
ATOM 736 N N . LYS A 1 90 ? -1.671 -0.502 16.957 1.00 90.81 90 LYS A N 1
ATOM 737 C CA . LYS A 1 90 ? -1.906 -1.416 15.833 1.00 90.81 90 LYS A CA 1
ATOM 738 C C . LYS A 1 90 ? -1.235 -0.943 14.543 1.00 90.81 90 LYS A C 1
ATOM 740 O O . LYS A 1 90 ? -0.622 -1.743 13.844 1.00 90.81 90 LYS A O 1
ATOM 745 N N . LEU A 1 91 ? -1.301 0.344 14.232 1.00 91.75 91 LEU A N 1
ATOM 746 C CA . LEU A 1 91 ? -0.787 0.889 12.979 1.00 91.75 91 LEU A CA 1
ATOM 747 C C . LEU A 1 91 ? 0.748 0.943 12.949 1.00 91.75 91 LEU A C 1
ATOM 749 O O . LEU A 1 91 ? 1.366 0.530 11.971 1.00 91.75 91 LEU A O 1
ATOM 753 N N . LEU A 1 92 ? 1.373 1.384 14.045 1.00 93.19 92 LEU A N 1
ATOM 754 C CA . LEU A 1 92 ? 2.821 1.580 14.130 1.00 93.19 92 LEU A CA 1
ATOM 755 C C . LEU A 1 92 ? 3.653 0.331 13.772 1.00 93.19 92 LEU A C 1
ATOM 757 O O . LEU A 1 92 ? 4.552 0.461 12.946 1.00 93.19 92 LEU A O 1
ATOM 761 N N . PRO A 1 93 ? 3.397 -0.881 14.314 1.00 91.25 93 PRO A N 1
ATOM 762 C CA . PRO A 1 93 ? 4.190 -2.056 13.943 1.00 91.25 93 PRO A CA 1
ATOM 763 C C . PRO A 1 93 ? 4.059 -2.426 12.459 1.00 91.25 93 PRO A C 1
ATOM 765 O O . PRO A 1 93 ? 4.998 -2.976 11.894 1.00 91.25 93 PRO A O 1
ATOM 768 N N . ARG A 1 94 ? 2.927 -2.113 11.817 1.00 93.56 94 ARG A N 1
ATOM 769 C CA . ARG A 1 94 ? 2.706 -2.367 10.385 1.00 93.56 94 ARG A CA 1
ATOM 770 C C . ARG A 1 94 ? 3.485 -1.377 9.525 1.00 93.56 94 ARG A C 1
ATOM 772 O O . ARG A 1 94 ? 4.118 -1.803 8.566 1.00 93.56 94 ARG A O 1
ATOM 779 N N . LEU A 1 95 ? 3.510 -0.102 9.923 1.00 93.81 95 LEU A N 1
ATOM 780 C CA . LEU A 1 95 ? 4.368 0.915 9.308 1.00 93.81 95 LEU A CA 1
ATOM 781 C C . LEU A 1 95 ? 5.845 0.514 9.402 1.00 93.81 95 LEU A C 1
ATOM 783 O O . LEU A 1 95 ? 6.523 0.441 8.387 1.00 93.81 95 LEU A O 1
ATOM 787 N N . VAL A 1 96 ? 6.319 0.136 10.592 1.00 94.19 96 VAL A N 1
ATOM 788 C CA . VAL A 1 96 ? 7.710 -0.312 10.787 1.00 94.19 96 VAL A CA 1
ATOM 789 C C . VAL A 1 96 ? 8.049 -1.532 9.922 1.00 94.19 96 VAL A C 1
ATOM 791 O O . VAL A 1 96 ? 9.161 -1.627 9.418 1.00 94.19 96 VAL A O 1
ATOM 794 N N . LEU A 1 97 ? 7.108 -2.462 9.731 1.00 93.19 97 LEU A N 1
ATOM 795 C CA . LEU A 1 97 ? 7.329 -3.661 8.916 1.00 93.19 97 LEU A CA 1
ATOM 796 C C . LEU A 1 97 ? 7.308 -3.397 7.407 1.00 93.19 97 LEU A C 1
ATOM 798 O O . LEU A 1 97 ? 8.006 -4.100 6.678 1.00 93.19 97 LEU A O 1
ATOM 802 N N . ILE A 1 98 ? 6.527 -2.423 6.931 1.00 95.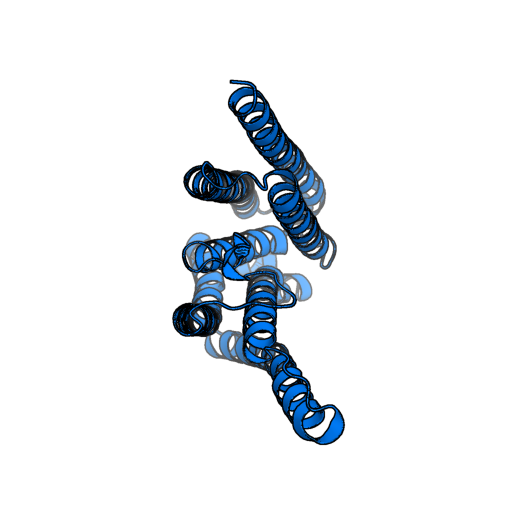00 98 ILE A N 1
ATOM 803 C CA . ILE A 1 98 ? 6.492 -2.064 5.505 1.00 95.00 98 ILE A CA 1
ATOM 804 C C . ILE A 1 98 ? 7.644 -1.127 5.114 1.00 95.00 98 ILE A C 1
ATOM 806 O O . ILE A 1 98 ? 8.024 -1.094 3.950 1.00 95.00 98 ILE A O 1
ATOM 810 N N . THR A 1 99 ? 8.253 -0.407 6.062 1.00 95.12 99 THR A N 1
ATOM 811 C CA . THR A 1 99 ? 9.348 0.530 5.764 1.00 95.12 99 THR A CA 1
ATOM 812 C C . THR A 1 99 ? 10.558 -0.128 5.079 1.00 95.12 99 THR A C 1
ATOM 814 O O . THR A 1 99 ? 10.958 0.379 4.033 1.00 95.12 99 THR A O 1
ATOM 817 N N . PRO A 1 100 ? 11.140 -1.247 5.567 1.00 95.12 100 PRO A N 1
ATOM 818 C CA . PRO A 1 100 ? 12.290 -1.864 4.907 1.00 95.12 100 PRO A CA 1
ATOM 819 C C . PRO A 1 100 ? 12.058 -2.228 3.432 1.00 95.12 100 PRO A C 1
ATOM 821 O O . PRO A 1 100 ? 12.873 -1.817 2.611 1.00 95.12 100 PRO A O 1
ATOM 824 N N . PRO A 1 101 ? 10.976 -2.937 3.042 1.00 94.75 101 PRO A N 1
ATOM 825 C CA . PRO A 1 101 ? 10.775 -3.265 1.635 1.00 94.75 101 PRO A CA 1
ATOM 826 C C . PRO A 1 101 ? 10.494 -2.034 0.757 1.00 94.75 101 PRO A C 1
ATOM 828 O O . PRO A 1 101 ? 10.894 -2.039 -0.403 1.00 94.75 101 PRO A O 1
ATOM 831 N N . VAL A 1 102 ? 9.888 -0.968 1.295 1.00 95.50 102 VAL A N 1
ATOM 832 C CA . VAL A 1 102 ? 9.751 0.314 0.576 1.00 95.50 102 VAL A CA 1
ATOM 833 C C . VAL A 1 102 ? 11.119 0.931 0.298 1.00 95.50 102 VAL A C 1
ATOM 835 O O . VAL A 1 102 ? 11.419 1.228 -0.853 1.00 95.50 102 VAL A O 1
ATOM 838 N N . ILE A 1 103 ? 11.980 1.039 1.315 1.00 95.31 103 ILE A N 1
ATOM 839 C CA . ILE A 1 103 ? 13.338 1.580 1.151 1.00 95.31 103 ILE A CA 1
ATOM 840 C C . ILE A 1 103 ? 14.136 0.730 0.157 1.00 95.31 103 ILE A C 1
ATOM 842 O O . ILE A 1 103 ? 14.817 1.266 -0.713 1.00 95.31 103 ILE A O 1
ATOM 846 N N . CYS A 1 104 ? 14.040 -0.601 0.245 1.00 94.19 104 CYS A N 1
ATOM 847 C CA . CYS A 1 104 ? 14.688 -1.489 -0.717 1.00 94.19 104 CYS A CA 1
ATOM 848 C C . CYS A 1 104 ? 14.220 -1.202 -2.148 1.00 94.19 104 CYS A C 1
ATOM 850 O O . CYS A 1 104 ? 15.049 -1.155 -3.051 1.00 94.19 104 CYS A O 1
ATOM 852 N N . TYR A 1 105 ? 12.919 -0.981 -2.352 1.00 93.31 105 TYR A N 1
ATOM 853 C CA . TYR A 1 105 ? 12.367 -0.692 -3.672 1.00 93.31 105 TYR A CA 1
ATOM 854 C C . TYR A 1 105 ? 12.917 0.631 -4.212 1.00 93.31 105 TYR A C 1
ATOM 856 O O . TYR A 1 105 ? 13.402 0.673 -5.341 1.00 93.31 105 TYR A O 1
ATOM 864 N N . GLU A 1 106 ? 12.916 1.687 -3.396 1.00 91.62 106 GLU A N 1
ATOM 865 C CA . GLU A 1 106 ? 13.446 2.996 -3.788 1.00 91.62 106 GLU A CA 1
ATOM 866 C C . GLU A 1 106 ? 14.928 2.925 -4.154 1.00 91.62 106 GLU A C 1
ATOM 868 O O . GLU A 1 106 ? 15.330 3.422 -5.203 1.00 91.62 106 GLU A O 1
ATOM 873 N N . VAL A 1 107 ? 15.741 2.253 -3.334 1.00 92.38 107 VAL A N 1
ATOM 874 C CA . VAL A 1 107 ? 17.170 2.063 -3.617 1.00 92.38 107 VAL A CA 1
ATOM 875 C C . VAL A 1 107 ? 17.364 1.320 -4.939 1.00 92.38 107 VAL A C 1
ATOM 877 O O . VAL A 1 107 ? 18.194 1.723 -5.752 1.00 92.38 107 VAL A O 1
ATOM 880 N N . MET A 1 108 ? 16.587 0.267 -5.196 1.00 90.88 108 MET A N 1
ATOM 881 C CA . MET A 1 108 ? 16.672 -0.481 -6.453 1.00 90.88 108 MET A CA 1
ATOM 882 C C . MET A 1 108 ? 16.269 0.364 -7.667 1.00 90.88 108 MET A C 1
ATOM 884 O O . MET A 1 108 ? 16.950 0.312 -8.692 1.00 90.88 108 MET A O 1
ATOM 888 N N . MET A 1 109 ? 15.211 1.168 -7.546 1.00 89.06 109 MET A N 1
ATOM 889 C CA . MET A 1 109 ? 14.783 2.107 -8.586 1.00 89.06 109 MET A CA 1
ATOM 890 C C . MET A 1 109 ? 15.846 3.174 -8.869 1.00 89.06 109 MET A C 1
ATOM 892 O O . MET A 1 109 ? 16.136 3.449 -10.028 1.00 89.06 109 MET A O 1
ATOM 896 N N . LEU A 1 110 ? 16.470 3.739 -7.831 1.00 87.31 110 LEU A N 1
ATOM 897 C CA . LEU A 1 110 ? 17.519 4.756 -7.975 1.00 87.31 110 LEU A CA 1
ATOM 898 C C . LEU A 1 110 ? 18.791 4.204 -8.633 1.00 87.31 110 LEU A C 1
ATOM 900 O O . LEU A 1 110 ? 19.452 4.905 -9.400 1.00 87.31 110 LEU A O 1
ATOM 904 N N . LEU A 1 111 ? 19.147 2.950 -8.341 1.00 86.62 111 LEU A N 1
ATOM 905 C CA . LEU A 1 111 ? 20.310 2.292 -8.942 1.00 86.62 111 LEU A CA 1
ATOM 906 C C . LEU A 1 111 ? 20.060 1.890 -10.400 1.00 86.62 111 LEU A C 1
ATOM 908 O O . LEU A 1 111 ? 20.989 1.897 -11.212 1.00 86.62 111 LEU A O 1
ATOM 912 N N . SER A 1 112 ? 18.817 1.566 -10.750 1.00 80.75 112 SER A N 1
ATOM 913 C CA . SER A 1 112 ? 18.449 1.157 -12.100 1.00 80.75 112 SER A CA 1
ATOM 914 C C . SER A 1 112 ? 18.115 2.375 -12.964 1.00 80.75 112 SER A C 1
ATOM 916 O O . SER A 1 112 ? 16.961 2.760 -13.132 1.00 80.75 112 SER A O 1
ATOM 918 N N . LYS A 1 113 ? 19.161 3.019 -13.504 1.00 62.75 113 LYS A N 1
ATOM 919 C CA . LYS A 1 113 ? 19.089 4.332 -14.180 1.00 62.75 113 LYS A CA 1
ATOM 920 C C . LYS A 1 113 ? 18.033 4.452 -15.290 1.00 62.75 113 LYS A C 1
ATOM 922 O O . LYS A 1 113 ? 17.632 5.578 -15.562 1.00 62.75 113 LYS A O 1
ATOM 927 N N . LYS A 1 114 ? 17.590 3.350 -15.913 1.00 67.81 114 LYS A N 1
ATOM 928 C CA . LYS A 1 114 ? 16.383 3.254 -16.759 1.00 67.81 114 LYS A CA 1
ATOM 929 C C . LYS A 1 114 ? 15.925 1.798 -16.817 1.00 67.81 114 LYS A C 1
ATOM 931 O O . LYS A 1 114 ? 16.521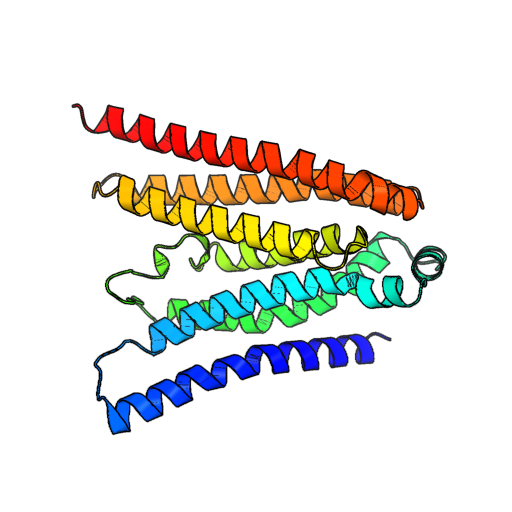 1.003 -17.535 1.00 67.81 114 LYS A O 1
ATOM 936 N N . ILE A 1 115 ? 14.868 1.454 -16.091 1.00 69.25 115 ILE A N 1
ATOM 937 C CA . ILE A 1 115 ? 14.247 0.134 -16.221 1.00 69.25 115 ILE A CA 1
ATOM 938 C C . ILE A 1 115 ? 13.332 0.151 -17.436 1.00 69.25 115 ILE A C 1
ATOM 940 O O . ILE A 1 115 ? 12.332 0.870 -17.421 1.00 69.25 115 ILE A O 1
ATOM 944 N N . GLN A 1 116 ? 13.647 -0.652 -18.451 1.00 69.44 116 GLN A N 1
ATOM 945 C CA . GLN A 1 116 ? 12.805 -0.822 -19.630 1.00 69.44 116 GLN A CA 1
ATOM 946 C C . GLN A 1 116 ? 12.339 -2.269 -19.738 1.00 69.44 116 GLN A C 1
ATOM 948 O O . GLN A 1 116 ? 13.144 -3.182 -19.880 1.00 69.44 116 GLN A O 1
ATOM 953 N N . VAL A 1 117 ? 11.024 -2.479 -19.726 1.00 66.88 117 VAL A N 1
ATOM 954 C CA . VAL A 1 117 ? 10.428 -3.797 -19.969 1.00 66.88 117 VAL A CA 1
ATOM 955 C C . VAL A 1 117 ? 9.571 -3.703 -21.223 1.00 66.88 117 VAL A C 1
ATOM 957 O O . VAL A 1 117 ? 8.568 -2.995 -21.246 1.00 66.88 117 VAL A O 1
ATOM 960 N N . GLY A 1 118 ? 9.998 -4.375 -22.297 1.00 64.50 118 GLY A N 1
ATOM 961 C CA . GLY A 1 118 ? 9.269 -4.387 -23.572 1.00 64.50 118 GLY A CA 1
ATOM 962 C C . GLY A 1 118 ? 9.106 -3.004 -24.218 1.00 64.50 118 GLY A C 1
ATOM 963 O O . GLY A 1 118 ? 8.070 -2.739 -24.816 1.00 64.50 118 GLY A O 1
ATOM 964 N N . GLY A 1 119 ? 10.087 -2.108 -24.052 1.00 66.44 119 GLY A N 1
ATOM 965 C CA . GLY A 1 119 ? 10.038 -0.727 -24.558 1.00 66.44 119 GLY A CA 1
ATOM 966 C C . GLY A 1 119 ? 9.365 0.280 -23.618 1.00 66.44 119 GLY A C 1
ATOM 967 O O . GLY A 1 119 ? 9.476 1.483 -23.838 1.00 66.44 119 GLY A O 1
ATOM 968 N N . PHE A 1 120 ? 8.732 -0.173 -22.531 1.00 65.00 120 PHE A N 1
ATOM 969 C CA . PHE A 1 120 ? 8.127 0.710 -21.533 1.00 65.00 120 PHE A CA 1
ATOM 970 C C . PHE A 1 120 ? 9.110 1.025 -20.409 1.00 65.00 120 PHE A C 1
ATOM 972 O O . PHE A 1 120 ? 9.620 0.108 -19.762 1.00 65.00 120 PHE A O 1
ATOM 979 N N . VAL A 1 121 ? 9.338 2.313 -20.132 1.00 73.19 121 VAL A N 1
ATOM 980 C CA . VAL A 1 121 ? 10.112 2.726 -18.957 1.00 73.19 121 VAL A CA 1
ATOM 981 C C . VAL A 1 121 ? 9.218 2.659 -17.718 1.00 73.19 121 VAL A C 1
ATOM 983 O O . VAL A 1 121 ? 8.163 3.289 -17.656 1.00 73.19 121 VAL A O 1
ATOM 986 N N . VAL A 1 122 ? 9.622 1.881 -16.716 1.00 68.06 122 VAL A N 1
ATOM 987 C CA . VAL A 1 122 ? 8.817 1.635 -15.502 1.00 68.06 122 VAL A CA 1
ATOM 988 C C . VAL A 1 122 ? 8.610 2.902 -14.682 1.00 68.06 122 VAL A C 1
ATOM 990 O O . VAL A 1 122 ? 7.533 3.102 -14.126 1.00 68.06 122 VAL A O 1
ATOM 993 N N . SER A 1 123 ? 9.615 3.780 -14.648 1.00 65.75 123 SER A N 1
ATOM 994 C CA . SER A 1 123 ? 9.530 5.088 -13.990 1.00 65.75 123 SER A CA 1
ATOM 995 C C . SER A 1 123 ? 8.435 5.982 -14.570 1.00 65.75 123 SER A C 1
ATOM 997 O O . SER A 1 123 ? 8.013 6.935 -13.922 1.00 65.75 123 SER A O 1
ATOM 999 N N . ASP A 1 124 ? 7.938 5.691 -15.771 1.00 68.69 124 ASP A N 1
ATOM 1000 C CA . ASP A 1 124 ? 6.871 6.489 -16.368 1.00 68.69 124 ASP A CA 1
ATOM 1001 C C . ASP A 1 124 ? 5.521 6.195 -15.709 1.00 68.69 124 ASP A C 1
ATOM 1003 O O . ASP A 1 124 ? 4.627 7.037 -15.727 1.00 68.69 124 ASP A O 1
ATOM 1007 N N . PHE A 1 125 ? 5.364 5.026 -15.081 1.00 69.75 125 PHE A N 1
ATOM 1008 C CA . PHE A 1 125 ? 4.167 4.729 -14.310 1.00 69.75 125 PHE A CA 1
ATOM 1009 C C . PHE A 1 125 ? 4.199 5.506 -12.998 1.00 69.75 125 PHE A C 1
ATOM 1011 O O . PHE A 1 125 ? 4.994 5.214 -12.106 1.00 69.75 125 PHE A O 1
ATOM 1018 N N . PHE A 1 126 ? 3.275 6.457 -12.860 1.00 72.19 126 PHE A N 1
ATOM 1019 C CA . PHE A 1 126 ? 3.176 7.349 -11.703 1.00 72.19 126 PHE A CA 1
ATOM 1020 C C . PHE A 1 126 ? 3.252 6.623 -10.348 1.00 72.19 126 PHE A C 1
ATOM 1022 O O . PHE A 1 126 ? 3.955 7.071 -9.449 1.00 72.19 126 PHE A O 1
ATOM 1029 N N . ILE A 1 127 ? 2.578 5.475 -10.218 1.00 76.31 127 ILE A N 1
ATOM 1030 C CA . ILE A 1 127 ? 2.540 4.685 -8.977 1.00 76.31 127 ILE A CA 1
ATOM 1031 C C . ILE A 1 127 ? 3.933 4.169 -8.580 1.00 76.31 127 ILE A C 1
ATOM 1033 O O . ILE A 1 127 ? 4.218 4.038 -7.395 1.00 76.31 127 ILE A O 1
ATOM 1037 N N . PHE A 1 128 ? 4.795 3.881 -9.556 1.00 83.19 128 PHE A N 1
ATOM 1038 C CA . PHE A 1 128 ? 6.120 3.285 -9.363 1.00 83.19 128 PHE A CA 1
ATOM 1039 C C . PHE A 1 128 ? 7.252 4.317 -9.302 1.00 83.19 128 PHE A C 1
ATOM 1041 O O . PHE A 1 128 ? 8.404 3.942 -9.068 1.00 83.19 128 PHE A O 1
ATOM 1048 N N . ARG A 1 129 ? 6.943 5.606 -9.474 1.00 83.50 129 ARG A N 1
ATOM 1049 C CA . ARG A 1 129 ? 7.906 6.699 -9.306 1.00 83.50 129 ARG A CA 1
ATOM 1050 C C . ARG A 1 129 ? 8.377 6.797 -7.862 1.00 83.50 129 ARG A C 1
ATOM 1052 O O . ARG A 1 129 ? 7.583 6.655 -6.933 1.00 83.50 129 ARG A O 1
ATOM 1059 N N . VAL A 1 130 ? 9.666 7.069 -7.686 1.00 86.75 130 VAL A N 1
ATOM 1060 C CA . VAL A 1 130 ? 10.324 7.085 -6.371 1.00 86.75 130 VAL A CA 1
ATOM 1061 C C . VAL A 1 130 ? 9.682 8.124 -5.450 1.00 86.75 130 VAL A C 1
ATOM 1063 O O . VAL A 1 130 ? 9.473 7.856 -4.276 1.00 86.75 130 VAL A O 1
ATOM 1066 N N . GLU A 1 131 ? 9.265 9.270 -5.986 1.00 84.50 131 GLU A N 1
ATOM 1067 C CA . GLU A 1 131 ? 8.673 10.362 -5.209 1.00 84.50 131 GLU A CA 1
ATOM 1068 C C . GLU A 1 131 ? 7.284 10.018 -4.649 1.00 84.50 131 GLU A C 1
ATOM 1070 O O . GLU A 1 131 ? 6.870 10.548 -3.616 1.00 84.50 131 GLU A O 1
ATOM 1075 N N . TYR A 1 132 ? 6.545 9.145 -5.336 1.00 84.00 132 TYR A N 1
ATOM 1076 C CA . TYR A 1 132 ? 5.130 8.895 -5.062 1.00 84.00 132 TYR A CA 1
ATOM 1077 C C . TYR A 1 132 ? 4.870 7.505 -4.482 1.00 84.00 132 TYR A C 1
ATOM 1079 O O . TYR A 1 132 ? 3.882 7.313 -3.769 1.00 84.00 132 TYR A O 1
ATOM 1087 N N . PHE A 1 133 ? 5.764 6.547 -4.724 1.00 89.00 133 PHE A N 1
ATOM 1088 C CA . PHE A 1 133 ? 5.610 5.167 -4.280 1.00 89.00 133 PHE A CA 1
ATOM 1089 C C . PHE A 1 133 ? 5.448 5.029 -2.750 1.00 89.00 133 PHE A C 1
ATOM 1091 O O . PHE A 1 133 ? 4.496 4.365 -2.326 1.00 89.00 133 PHE A O 1
ATOM 1098 N N . PRO A 1 134 ? 6.255 5.683 -1.883 1.00 92.44 134 PRO A N 1
ATOM 1099 C CA . PRO A 1 134 ? 6.060 5.599 -0.432 1.00 92.44 134 PRO A CA 1
ATOM 1100 C C . PRO A 1 134 ? 4.725 6.184 0.025 1.00 92.44 134 PRO A C 1
ATOM 1102 O O . PRO A 1 134 ? 4.050 5.601 0.875 1.00 92.44 134 PRO A O 1
ATOM 1105 N N . LEU A 1 135 ? 4.322 7.321 -0.554 1.00 88.12 135 LEU A N 1
ATOM 1106 C CA . LEU A 1 135 ? 3.039 7.960 -0.254 1.00 88.12 135 LEU A CA 1
ATOM 1107 C C . LEU A 1 135 ? 1.886 7.028 -0.613 1.00 88.12 135 LEU A C 1
ATOM 1109 O O . LEU A 1 135 ? 0.942 6.878 0.160 1.00 88.12 135 LEU A O 1
ATOM 1113 N N . PHE A 1 136 ? 1.999 6.349 -1.750 1.00 86.31 136 PHE A N 1
ATOM 1114 C CA . PHE A 1 136 ? 0.999 5.409 -2.215 1.00 86.31 136 PHE A CA 1
ATOM 1115 C C . PHE A 1 136 ? 0.913 4.148 -1.346 1.00 86.31 136 PHE A C 1
ATOM 1117 O O . PHE A 1 136 ? -0.179 3.668 -1.044 1.00 86.31 136 PHE A O 1
ATOM 1124 N N . VAL A 1 137 ? 2.052 3.643 -0.868 1.00 91.19 137 VAL A N 1
ATOM 1125 C CA . VAL A 1 137 ? 2.106 2.543 0.106 1.00 91.19 137 VAL A CA 1
ATOM 1126 C C . VAL A 1 137 ? 1.433 2.931 1.424 1.00 91.19 137 VAL A C 1
ATOM 1128 O O . VAL A 1 137 ? 0.651 2.147 1.967 1.00 91.19 137 VAL A O 1
ATOM 1131 N N . ILE A 1 138 ? 1.706 4.137 1.934 1.00 90.50 138 ILE A N 1
ATOM 1132 C CA . ILE A 1 138 ? 1.076 4.654 3.157 1.00 90.50 138 ILE A CA 1
ATOM 1133 C C . ILE A 1 138 ? -0.432 4.793 2.954 1.00 90.50 138 ILE A C 1
ATOM 1135 O O . ILE A 1 138 ? -1.194 4.314 3.793 1.00 90.50 138 ILE A O 1
ATOM 1139 N N . PHE A 1 139 ? -0.852 5.386 1.836 1.00 87.25 139 PHE A N 1
ATOM 1140 C CA . PHE A 1 139 ? -2.257 5.509 1.461 1.00 87.25 139 PHE A CA 1
ATOM 1141 C C . PHE A 1 139 ? -2.949 4.141 1.451 1.00 87.25 139 PHE A C 1
ATOM 1143 O O . PHE A 1 139 ? -3.921 3.938 2.172 1.00 87.25 139 PHE A O 1
ATOM 1150 N N . LEU A 1 140 ? -2.410 3.154 0.726 1.00 86.69 140 LEU A N 1
ATOM 1151 C CA . LEU A 1 140 ? -3.008 1.816 0.669 1.00 86.69 140 LEU A CA 1
ATOM 1152 C C . LEU A 1 140 ? -3.110 1.159 2.041 1.00 86.69 140 LEU A C 1
ATOM 1154 O O . LEU A 1 140 ? -4.111 0.505 2.339 1.00 86.69 140 LEU A O 1
ATOM 1158 N N . LEU A 1 141 ? -2.090 1.323 2.880 1.00 91.00 141 LEU A N 1
ATOM 1159 C CA . LEU A 1 141 ? -2.087 0.786 4.232 1.00 91.00 141 LEU A CA 1
ATOM 1160 C C . LEU A 1 141 ? -3.168 1.446 5.101 1.00 91.00 141 LEU A C 1
ATOM 1162 O O . LEU A 1 141 ? -3.881 0.731 5.807 1.00 91.00 141 LEU A O 1
ATOM 1166 N N . LEU A 1 142 ? -3.314 2.773 5.043 1.00 88.12 142 LEU A N 1
ATOM 1167 C CA . LEU A 1 142 ? -4.324 3.525 5.796 1.00 88.12 142 LEU A CA 1
ATOM 1168 C C . LEU A 1 142 ? -5.739 3.237 5.298 1.00 88.12 142 LEU A C 1
ATOM 1170 O O . LEU A 1 142 ? -6.610 2.886 6.095 1.00 88.12 142 LEU A O 1
ATOM 1174 N N . PHE A 1 143 ? -5.952 3.287 3.989 1.00 83.88 143 PHE A N 1
ATOM 1175 C CA . PHE A 1 143 ? -7.221 2.942 3.365 1.00 83.88 143 PHE A CA 1
ATOM 1176 C C . PHE A 1 143 ? -7.659 1.524 3.753 1.00 83.88 143 PHE A C 1
ATOM 1178 O O . PHE A 1 143 ? -8.789 1.287 4.191 1.00 83.88 143 PHE A O 1
ATOM 1185 N N . SER A 1 144 ? -6.739 0.560 3.675 1.00 84.88 144 SER A N 1
ATOM 1186 C CA . SER A 1 144 ? -7.008 -0.833 4.048 1.00 84.88 144 SER A CA 1
ATOM 1187 C C . SER A 1 144 ? -7.234 -1.003 5.548 1.00 84.88 144 SER A C 1
ATOM 1189 O O . SER A 1 144 ? -8.062 -1.807 5.971 1.00 84.88 144 SER A O 1
ATOM 1191 N N . PHE A 1 145 ? -6.531 -0.224 6.371 1.00 87.12 145 PHE A N 1
ATOM 1192 C CA . PHE A 1 145 ? -6.760 -0.163 7.809 1.00 87.12 145 PHE A CA 1
ATOM 1193 C C . PHE A 1 145 ? -8.180 0.315 8.124 1.00 87.12 145 PHE A C 1
ATOM 1195 O O . PHE A 1 145 ? -8.891 -0.352 8.877 1.00 87.12 145 PHE A O 1
ATOM 1202 N N . PHE A 1 146 ? -8.624 1.421 7.526 1.00 81.38 146 PHE A N 1
ATOM 1203 C CA . PHE A 1 146 ? -9.970 1.942 7.745 1.00 81.38 146 PHE A CA 1
ATOM 1204 C C . PHE A 1 146 ? -11.035 0.976 7.237 1.00 81.38 146 PHE A C 1
ATOM 1206 O O . PHE A 1 146 ? -12.031 0.735 7.922 1.00 81.38 146 PHE A O 1
ATOM 1213 N N . THR A 1 147 ? -10.801 0.367 6.074 1.00 76.62 147 THR A N 1
ATOM 1214 C CA . THR A 1 147 ? -11.759 -0.572 5.489 1.00 76.62 147 THR A CA 1
ATOM 1215 C C . THR A 1 147 ? -11.827 -1.917 6.208 1.00 76.62 147 THR A C 1
ATOM 1217 O O . THR A 1 147 ? -12.879 -2.559 6.195 1.00 76.62 147 THR A O 1
ATOM 1220 N N . SER A 1 148 ? -10.764 -2.322 6.910 1.00 80.88 148 SER A N 1
ATOM 1221 C CA . SER A 1 148 ? -10.744 -3.564 7.695 1.00 80.88 148 SER A CA 1
ATOM 1222 C C . SER A 1 148 ? -11.791 -3.613 8.812 1.00 80.88 148 SER A C 1
ATOM 1224 O O . SER A 1 148 ? -12.163 -4.701 9.248 1.00 80.88 148 SER A O 1
ATOM 1226 N N . LEU A 1 149 ? -12.309 -2.462 9.255 1.00 73.56 149 LEU A N 1
ATOM 1227 C CA . LEU A 1 149 ? -13.364 -2.422 10.265 1.00 73.56 149 LEU A CA 1
ATOM 1228 C C . LEU A 1 149 ? -14.739 -2.852 9.745 1.00 73.56 149 LEU A C 1
ATOM 1230 O O . LEU A 1 149 ? -15.585 -3.238 10.544 1.00 73.56 149 LEU A O 1
ATOM 1234 N N . PHE A 1 150 ? -14.991 -2.790 8.436 1.00 70.94 150 PHE A N 1
ATOM 1235 C CA . PHE A 1 150 ? -16.328 -3.041 7.884 1.00 70.94 150 PHE A CA 1
ATOM 1236 C C . PHE A 1 150 ? -16.710 -4.534 7.825 1.00 70.94 150 PHE A C 1
ATOM 1238 O O . PHE A 1 150 ? -17.743 -4.870 7.250 1.00 70.94 150 PHE A O 1
ATOM 1245 N N . GLY A 1 151 ? -15.890 -5.437 8.380 1.00 58.81 151 GLY A N 1
ATOM 1246 C CA . GLY A 1 151 ? -16.219 -6.848 8.647 1.00 58.81 151 GLY A CA 1
ATOM 1247 C C . GLY A 1 151 ? -16.370 -7.769 7.425 1.00 58.81 151 GLY A C 1
ATOM 1248 O O . GLY A 1 151 ? -16.158 -8.980 7.513 1.00 58.81 151 GLY A O 1
ATOM 1249 N N . LYS A 1 152 ? -16.653 -7.234 6.231 1.00 64.31 152 LYS A N 1
ATOM 1250 C CA . LYS A 1 152 ? -16.789 -8.022 4.997 1.00 64.31 152 LYS A CA 1
ATOM 1251 C C . LYS A 1 152 ? -15.425 -8.362 4.404 1.00 64.31 152 LYS A C 1
ATOM 1253 O O . LYS A 1 152 ? -14.874 -7.643 3.571 1.00 64.31 152 LYS A O 1
ATOM 1258 N N . LYS A 1 153 ? -14.930 -9.524 4.841 1.00 60.88 153 LYS A N 1
ATOM 1259 C CA . LYS A 1 153 ? -13.565 -10.062 4.703 1.00 60.88 153 LYS A CA 1
ATOM 1260 C C . LYS A 1 153 ? -12.929 -9.999 3.303 1.00 60.88 153 LYS A C 1
ATOM 1262 O O . LYS A 1 153 ? -11.707 -9.992 3.239 1.00 60.88 153 LYS A O 1
ATOM 1267 N N . ASN A 1 154 ? -13.705 -9.916 2.214 1.00 58.00 154 ASN A N 1
ATOM 1268 C CA . ASN A 1 154 ? -13.170 -9.956 0.842 1.00 58.00 154 ASN A CA 1
ATOM 1269 C C . ASN A 1 154 ? -13.628 -8.815 -0.083 1.00 58.00 154 ASN A C 1
ATOM 1271 O O . ASN A 1 15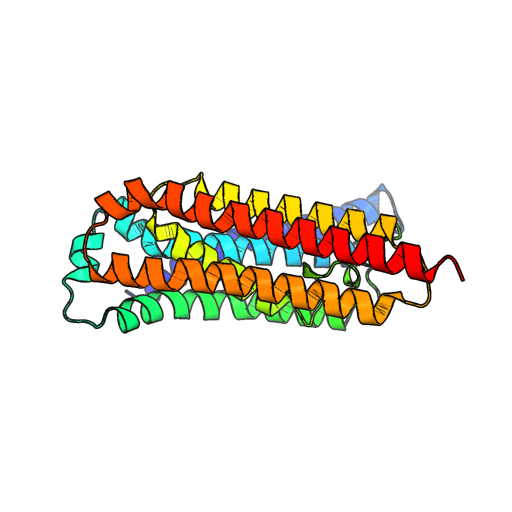4 ? -12.879 -8.455 -0.985 1.00 58.00 154 ASN A O 1
ATOM 1275 N N . PHE A 1 155 ? -14.816 -8.230 0.110 1.00 65.88 155 PHE A N 1
ATOM 1276 C CA . PHE A 1 155 ? -15.364 -7.273 -0.863 1.00 65.88 155 PHE A CA 1
ATOM 1277 C C . PHE A 1 155 ? -14.594 -5.950 -0.875 1.00 65.88 155 PHE A C 1
ATOM 1279 O O . PHE A 1 155 ? -14.249 -5.457 -1.940 1.00 65.88 155 PHE A O 1
ATOM 1286 N N . MET A 1 156 ? -14.246 -5.416 0.300 1.00 61.12 156 MET A N 1
ATOM 1287 C CA . MET A 1 156 ? -13.529 -4.140 0.385 1.00 61.12 156 MET A CA 1
ATOM 1288 C C . MET A 1 156 ? -12.104 -4.236 -0.150 1.00 61.12 156 MET A C 1
ATOM 1290 O O . MET A 1 156 ? -11.701 -3.383 -0.925 1.00 61.12 156 MET A O 1
ATOM 1294 N N . GLY A 1 157 ? -11.369 -5.301 0.188 1.00 61.94 157 GLY A N 1
ATOM 1295 C CA . GLY A 1 157 ? -10.033 -5.529 -0.370 1.00 61.94 157 GLY A CA 1
ATOM 1296 C C . GLY A 1 157 ? -10.062 -5.726 -1.888 1.00 61.94 157 GLY A C 1
ATOM 1297 O O . GLY A 1 157 ? -9.193 -5.212 -2.588 1.00 61.94 157 GLY A O 1
ATOM 1298 N N . LEU A 1 158 ? -11.088 -6.412 -2.407 1.00 64.81 158 LEU A N 1
ATOM 1299 C CA . LEU A 1 158 ? -11.308 -6.552 -3.847 1.00 64.81 158 LEU A CA 1
ATOM 1300 C C . LEU A 1 158 ? -11.630 -5.203 -4.500 1.00 64.81 158 LEU A C 1
ATOM 1302 O O . LEU A 1 158 ? -11.161 -4.937 -5.596 1.00 64.81 158 LEU A O 1
ATOM 1306 N N . LEU A 1 159 ? -12.380 -4.340 -3.819 1.00 68.56 159 LEU A N 1
ATOM 1307 C CA . LEU A 1 159 ? -12.759 -3.017 -4.300 1.00 68.56 159 LEU A CA 1
ATOM 1308 C C . LEU A 1 159 ? -11.571 -2.036 -4.281 1.00 68.56 159 LEU A C 1
ATOM 1310 O O . LEU A 1 159 ? -11.415 -1.272 -5.230 1.00 68.56 159 LEU A O 1
ATOM 1314 N N . THR A 1 160 ? -10.671 -2.125 -3.293 1.00 66.06 160 THR A N 1
ATOM 1315 C CA . THR A 1 160 ? -9.379 -1.411 -3.296 1.00 66.06 160 THR A CA 1
ATOM 1316 C C . THR A 1 160 ? -8.516 -1.836 -4.479 1.00 66.06 160 THR A C 1
ATOM 1318 O O . THR A 1 160 ? -7.958 -0.997 -5.182 1.00 66.06 160 THR A O 1
ATOM 1321 N N . ILE A 1 161 ? -8.417 -3.148 -4.721 1.00 64.56 161 ILE A N 1
ATOM 1322 C CA . ILE A 1 161 ? -7.647 -3.704 -5.839 1.00 64.56 161 ILE A CA 1
ATOM 1323 C C . ILE A 1 161 ? -8.303 -3.341 -7.178 1.00 64.56 161 ILE A C 1
ATOM 1325 O O . ILE A 1 161 ? -7.606 -2.985 -8.120 1.00 64.56 161 ILE A O 1
ATOM 1329 N N . ALA A 1 162 ? -9.632 -3.370 -7.272 1.00 67.00 162 ALA A N 1
ATOM 1330 C CA . ALA A 1 162 ? -10.355 -2.962 -8.471 1.00 67.00 162 ALA A CA 1
ATOM 1331 C C . ALA A 1 162 ? -10.138 -1.475 -8.768 1.00 67.00 162 ALA A C 1
ATOM 1333 O O . ALA A 1 162 ? -9.862 -1.126 -9.912 1.00 67.00 162 ALA A O 1
ATOM 1334 N N . ALA A 1 163 ? -10.180 -0.611 -7.748 1.00 67.19 163 ALA A N 1
ATOM 1335 C CA . ALA A 1 163 ? -9.842 0.799 -7.898 1.00 67.19 163 ALA A CA 1
ATOM 1336 C C . ALA A 1 163 ? -8.399 0.958 -8.397 1.00 67.19 163 ALA A C 1
ATOM 1338 O O . ALA A 1 163 ? -8.184 1.606 -9.415 1.00 67.19 163 ALA A O 1
ATOM 1339 N N . LEU A 1 164 ? -7.428 0.296 -7.757 1.00 65.44 164 LEU A N 1
ATOM 1340 C CA . LEU A 1 164 ? -6.025 0.253 -8.192 1.00 65.44 164 LEU A CA 1
ATOM 1341 C C . LEU A 1 164 ? -5.864 -0.139 -9.666 1.00 65.44 164 LEU A C 1
ATOM 1343 O O . LEU A 1 164 ? -5.119 0.513 -10.393 1.00 65.44 164 LEU A O 1
ATOM 1347 N N . VAL A 1 165 ? -6.560 -1.191 -10.106 1.00 64.44 165 VAL A N 1
ATOM 1348 C CA . VAL A 1 165 ? -6.516 -1.675 -11.492 1.00 64.44 165 VAL A CA 1
ATOM 1349 C C . VAL A 1 165 ? -7.118 -0.647 -12.440 1.00 64.44 165 VAL A C 1
ATOM 1351 O O . VAL A 1 165 ? -6.485 -0.311 -13.435 1.00 64.44 165 VAL A O 1
ATOM 1354 N N . VAL A 1 166 ? -8.300 -0.107 -12.126 1.00 66.06 166 VAL A N 1
ATOM 1355 C CA . VAL A 1 166 ? -8.935 0.939 -12.939 1.00 66.06 166 VAL A CA 1
ATOM 1356 C C . VAL A 1 166 ? -8.001 2.138 -13.074 1.00 66.06 166 VAL A C 1
ATOM 1358 O O . VAL A 1 166 ? -7.791 2.592 -14.190 1.00 66.06 166 VAL A O 1
ATOM 1361 N N . PHE A 1 167 ? -7.375 2.580 -11.980 1.00 65.06 167 PHE A N 1
ATOM 1362 C CA . PHE A 1 167 ? -6.422 3.692 -11.967 1.00 65.06 167 PHE A CA 1
ATOM 1363 C C . PHE A 1 167 ? -5.147 3.420 -12.771 1.00 65.06 167 PHE A C 1
ATOM 1365 O O . PHE A 1 167 ? -4.690 4.289 -13.512 1.00 65.06 167 PHE A O 1
ATOM 1372 N N . ALA A 1 168 ? -4.568 2.223 -12.650 1.00 64.12 168 ALA A N 1
ATOM 1373 C CA . ALA A 1 168 ? -3.407 1.835 -13.445 1.00 64.12 168 ALA A CA 1
ATOM 1374 C C . ALA A 1 168 ? -3.742 1.827 -14.946 1.00 64.12 168 ALA A C 1
ATOM 1376 O O . ALA A 1 168 ? -2.951 2.309 -15.757 1.00 64.12 168 ALA A O 1
ATOM 1377 N N . LEU A 1 169 ? -4.936 1.343 -15.306 1.00 64.62 169 LEU A N 1
ATOM 1378 C CA . LEU A 1 169 ? -5.421 1.329 -16.684 1.00 64.62 169 LEU A CA 1
ATOM 1379 C C . LEU A 1 169 ? -5.692 2.740 -17.219 1.00 64.62 169 LEU A C 1
ATOM 1381 O O . LEU A 1 169 ? -5.319 3.020 -18.356 1.00 64.62 169 LEU A O 1
ATOM 1385 N N . THR A 1 170 ? -6.277 3.650 -16.432 1.00 64.31 170 THR A N 1
ATOM 1386 C CA . THR A 1 170 ? -6.478 5.042 -16.872 1.00 64.31 170 THR A CA 1
ATOM 1387 C C . THR A 1 170 ? -5.172 5.809 -17.000 1.00 64.31 170 THR A C 1
ATOM 1389 O O . THR A 1 170 ? -5.010 6.540 -17.974 1.00 64.31 170 THR A O 1
ATOM 1392 N N . GLY A 1 171 ? -4.220 5.624 -16.081 1.00 63.19 171 GLY A N 1
ATOM 1393 C CA . GLY A 1 171 ? -2.883 6.211 -16.208 1.00 63.19 171 GLY A CA 1
ATOM 1394 C C . GLY A 1 171 ? -2.157 5.721 -17.464 1.00 63.19 171 GLY A C 1
ATOM 1395 O O . GLY A 1 171 ? -1.550 6.511 -18.183 1.00 63.19 171 GLY A O 1
ATOM 1396 N N . PHE A 1 172 ? -2.283 4.429 -17.778 1.00 62.22 172 PHE A N 1
ATOM 1397 C CA . PHE A 1 172 ? -1.731 3.850 -19.001 1.00 62.22 172 PHE A CA 1
ATOM 1398 C C . PHE A 1 172 ? -2.417 4.378 -20.270 1.00 62.22 172 PHE A C 1
ATOM 1400 O O . PHE A 1 172 ? -1.738 4.760 -21.220 1.00 62.22 172 PHE A O 1
ATOM 1407 N N . ALA A 1 173 ? -3.750 4.459 -20.276 1.00 64.44 173 ALA A N 1
ATOM 1408 C CA . ALA A 1 173 ? -4.513 5.000 -21.399 1.00 64.44 173 ALA A CA 1
ATOM 1409 C C . ALA A 1 173 ? -4.167 6.471 -21.673 1.00 64.44 173 ALA A C 1
ATOM 1411 O O . ALA A 1 173 ? -3.982 6.846 -22.827 1.00 64.44 173 ALA A O 1
ATOM 1412 N N . LEU A 1 174 ? -4.017 7.285 -20.620 1.00 63.72 174 LEU A N 1
ATOM 1413 C CA . LEU A 1 174 ? -3.550 8.668 -20.732 1.00 63.72 174 LEU A CA 1
ATOM 1414 C C . LEU A 1 174 ? -2.161 8.748 -21.365 1.00 63.72 174 LEU A C 1
ATOM 1416 O O . LEU A 1 174 ? -1.958 9.562 -22.256 1.00 63.72 174 LEU A O 1
ATOM 1420 N N . LYS A 1 175 ? -1.223 7.891 -20.944 1.00 62.88 175 LYS A N 1
ATOM 1421 C CA . LYS A 1 175 ? 0.126 7.866 -21.521 1.00 62.88 175 LYS A CA 1
ATOM 1422 C C . LYS A 1 175 ? 0.098 7.593 -23.027 1.00 62.88 175 LYS A C 1
ATOM 1424 O O . LYS A 1 175 ? 0.822 8.252 -23.756 1.00 62.88 175 LYS A O 1
ATOM 1429 N N . ILE A 1 176 ? -0.728 6.649 -23.482 1.00 67.19 176 ILE A N 1
ATOM 1430 C CA . ILE A 1 176 ? -0.875 6.344 -24.916 1.00 67.19 176 ILE A CA 1
ATOM 1431 C C . ILE A 1 176 ? -1.519 7.516 -25.665 1.00 67.19 176 ILE A C 1
ATOM 1433 O O . ILE A 1 176 ? -1.095 7.863 -26.759 1.00 67.19 176 ILE A O 1
ATOM 1437 N N . LEU A 1 177 ? -2.556 8.125 -25.087 1.00 65.31 177 LEU A N 1
ATOM 1438 C CA . LEU A 1 177 ? -3.302 9.212 -25.727 1.00 65.31 177 LEU A CA 1
ATOM 1439 C C . LEU A 1 177 ? -2.505 10.513 -25.850 1.00 65.31 177 LEU A C 1
ATOM 1441 O O . LEU A 1 177 ? -2.836 11.337 -26.699 1.00 65.31 177 LEU A O 1
ATOM 1445 N N . LEU A 1 178 ? -1.513 10.724 -24.984 1.00 64.12 178 LEU A N 1
ATOM 1446 C CA . LEU A 1 178 ? -0.863 12.018 -24.825 1.00 64.12 178 LEU A CA 1
ATOM 1447 C C . LEU A 1 178 ? 0.480 12.179 -25.533 1.00 64.12 178 LEU A C 1
ATOM 1449 O O . LEU A 1 178 ? 0.989 13.277 -25.376 1.00 64.12 178 LEU A O 1
ATOM 1453 N N . GLU A 1 179 ? 1.009 11.197 -26.291 1.00 63.34 179 GLU A N 1
ATOM 1454 C CA . GLU A 1 179 ? 2.335 11.157 -26.980 1.00 63.34 179 GLU A CA 1
ATOM 1455 C C . GLU A 1 179 ? 2.747 12.439 -27.775 1.00 63.34 179 GLU A C 1
ATOM 1457 O O . GLU A 1 179 ? 2.978 12.416 -28.981 1.00 63.34 179 GLU A O 1
ATOM 1462 N N . ILE A 1 180 ? 2.885 13.585 -27.102 1.00 57.25 180 ILE A N 1
ATOM 1463 C CA . ILE A 1 180 ? 3.255 14.903 -27.623 1.00 57.25 180 ILE A CA 1
ATOM 1464 C C . ILE A 1 180 ? 4.512 15.364 -26.860 1.00 57.25 180 ILE A C 1
ATOM 1466 O O . ILE A 1 180 ? 4.403 15.760 -25.703 1.00 57.25 180 ILE A O 1
ATOM 1470 N N . PRO A 1 181 ? 5.707 15.353 -27.473 1.00 58.06 181 PRO A N 1
ATOM 1471 C CA . PRO A 1 181 ? 6.999 15.308 -26.771 1.00 58.06 181 PRO A CA 1
ATOM 1472 C C . PRO A 1 181 ? 7.298 16.410 -25.737 1.00 58.06 181 PRO A C 1
ATOM 1474 O O . PRO A 1 181 ? 7.986 16.135 -24.755 1.00 58.06 181 PRO A O 1
ATOM 1477 N N . ASP A 1 182 ? 6.792 17.636 -25.911 1.00 54.81 182 ASP A N 1
ATOM 1478 C CA . ASP A 1 182 ? 7.356 18.810 -25.219 1.00 54.81 182 ASP A CA 1
ATOM 1479 C C . ASP A 1 182 ? 6.505 19.375 -24.063 1.00 54.81 182 ASP A C 1
ATOM 1481 O O . ASP A 1 182 ? 7.010 20.131 -23.233 1.00 54.81 182 ASP A O 1
ATOM 1485 N N . VAL A 1 183 ? 5.233 18.972 -23.930 1.00 57.66 183 VAL A N 1
ATOM 1486 C CA . VAL A 1 183 ? 4.337 19.408 -22.826 1.00 57.66 183 VAL A CA 1
ATOM 1487 C C . VAL A 1 183 ? 4.282 18.371 -21.681 1.00 57.66 183 VAL A C 1
ATOM 1489 O O . VAL A 1 183 ? 3.666 18.587 -20.635 1.00 57.66 183 VAL A O 1
ATOM 1492 N N . TYR A 1 184 ? 4.992 17.251 -21.844 1.00 60.72 184 TYR A N 1
ATOM 1493 C CA . TYR A 1 184 ? 4.857 16.042 -21.028 1.00 60.72 184 TYR A CA 1
ATOM 1494 C C . TYR A 1 184 ? 5.185 16.233 -19.546 1.00 60.72 184 TYR A C 1
ATOM 1496 O O . TYR A 1 184 ? 4.443 15.793 -18.673 1.00 60.72 184 TYR A O 1
ATOM 1504 N N . LEU A 1 185 ? 6.293 16.904 -19.233 1.00 64.69 185 LEU A N 1
ATOM 1505 C CA . LEU A 1 185 ? 6.894 16.793 -17.901 1.00 64.69 185 LEU A CA 1
ATOM 1506 C C . LEU A 1 185 ? 6.071 17.515 -16.820 1.00 64.69 185 LEU A C 1
ATOM 1508 O O . LEU A 1 185 ? 5.826 16.970 -15.744 1.00 64.69 185 LEU A O 1
ATOM 1512 N N . ILE A 1 186 ? 5.581 18.723 -17.118 1.00 66.06 186 ILE A N 1
ATOM 1513 C CA . ILE A 1 186 ? 4.750 19.503 -16.184 1.00 66.06 186 ILE A CA 1
ATOM 1514 C C . ILE A 1 186 ? 3.370 18.853 -16.027 1.00 66.06 186 ILE A C 1
ATOM 1516 O O . ILE A 1 186 ? 2.853 18.761 -14.911 1.00 66.06 186 ILE A O 1
ATOM 1520 N N . GLN A 1 187 ? 2.782 18.369 -17.124 1.00 66.38 187 GLN A N 1
ATOM 1521 C CA . GLN A 1 187 ? 1.472 17.725 -17.087 1.00 66.38 187 GLN A CA 1
ATOM 1522 C C . GLN A 1 187 ? 1.496 16.389 -16.348 1.00 66.38 187 GLN A C 1
ATOM 1524 O O . GLN A 1 187 ? 0.576 16.119 -15.582 1.00 66.38 187 GLN A O 1
ATOM 1529 N N . GLU A 1 188 ? 2.550 15.585 -16.494 1.00 65.75 188 GLU A N 1
ATOM 1530 C CA . GLU A 1 188 ? 2.700 14.334 -15.747 1.00 65.75 188 GLU A CA 1
ATOM 1531 C C . GLU A 1 188 ? 2.797 14.566 -14.235 1.00 65.75 188 GLU A C 1
ATOM 1533 O O . GLU A 1 188 ? 2.148 13.859 -13.459 1.00 65.75 188 GLU A O 1
ATOM 1538 N N . HIS A 1 189 ? 3.562 15.572 -13.797 1.00 70.50 189 HIS A N 1
ATOM 1539 C CA . HIS A 1 189 ? 3.652 15.913 -12.376 1.00 70.50 189 HIS A CA 1
ATOM 1540 C C . HIS A 1 189 ? 2.333 16.463 -11.826 1.00 70.50 189 HIS A C 1
ATOM 1542 O O . HIS A 1 189 ? 1.941 16.095 -10.718 1.00 70.50 189 HIS A O 1
ATOM 1548 N N . LEU A 1 190 ? 1.627 17.308 -12.586 1.00 67.25 190 LEU A N 1
ATOM 1549 C CA . LEU A 1 190 ? 0.313 17.830 -12.194 1.00 67.25 190 LEU A CA 1
ATOM 1550 C C . LEU A 1 190 ? -0.745 16.729 -12.136 1.00 67.25 190 LEU A C 1
ATOM 1552 O O . LEU A 1 190 ? -1.490 16.656 -11.159 1.00 67.25 190 LEU A O 1
ATOM 1556 N N . ALA A 1 191 ? -0.781 15.847 -13.137 1.00 66.69 191 ALA A N 1
ATOM 1557 C CA . ALA A 1 191 ? -1.651 14.680 -13.145 1.00 66.69 191 ALA A CA 1
ATOM 1558 C C . ALA A 1 191 ? -1.363 13.826 -11.909 1.00 66.69 191 ALA A C 1
ATOM 1560 O O . ALA A 1 191 ? -2.260 13.565 -11.109 1.00 66.69 191 ALA A O 1
ATOM 1561 N N . GLY A 1 192 ? -0.095 13.502 -11.676 1.00 69.06 192 GLY A N 1
ATOM 1562 C CA . GLY A 1 192 ? 0.345 12.758 -10.511 1.00 69.06 192 GLY A CA 1
ATOM 1563 C C . GLY A 1 192 ? -0.059 13.369 -9.166 1.00 69.06 192 GLY A C 1
ATOM 1564 O O . GLY A 1 192 ? -0.621 12.702 -8.296 1.00 69.06 192 GLY A O 1
ATOM 1565 N N . LEU A 1 193 ? 0.164 14.670 -9.003 1.00 68.19 193 LEU A N 1
ATOM 1566 C CA . LEU A 1 193 ? -0.212 15.399 -7.797 1.00 68.19 193 LEU A CA 1
ATOM 1567 C C . LEU A 1 193 ? -1.736 15.441 -7.612 1.00 68.19 193 LEU A C 1
ATOM 1569 O O . LEU A 1 193 ? -2.220 15.232 -6.500 1.00 68.19 193 LEU A O 1
ATOM 1573 N N . SER A 1 194 ? -2.502 15.627 -8.690 1.00 65.75 194 SER A N 1
ATOM 1574 C CA . SER A 1 194 ? -3.968 15.575 -8.650 1.00 65.75 194 SER A CA 1
ATOM 1575 C C . SER A 1 194 ? -4.486 14.192 -8.232 1.00 65.75 194 SER A C 1
ATOM 1577 O O . SER A 1 194 ? -5.441 14.096 -7.454 1.00 65.75 194 SER A O 1
ATOM 1579 N N . PHE A 1 195 ? -3.807 13.120 -8.656 1.00 68.38 195 PHE A N 1
ATOM 1580 C CA . PHE A 1 195 ? -4.113 11.758 -8.226 1.00 68.38 195 PHE A CA 1
ATOM 1581 C C . PHE A 1 195 ? -3.834 11.570 -6.737 1.00 68.38 195 PHE A C 1
ATOM 1583 O O . PHE A 1 195 ? -4.709 11.091 -6.018 1.00 68.38 195 PHE A O 1
ATOM 1590 N N . LEU A 1 196 ? -2.667 11.998 -6.244 1.00 69.56 196 LEU A N 1
ATOM 1591 C CA . LEU A 1 196 ? -2.356 11.933 -4.812 1.00 69.56 196 LEU A CA 1
ATOM 1592 C C . LEU A 1 196 ? -3.374 12.697 -3.971 1.00 69.56 196 LEU A C 1
ATOM 1594 O O . LEU A 1 196 ? -3.878 12.154 -2.990 1.00 69.56 196 LEU A O 1
ATOM 1598 N N . ILE A 1 197 ? -3.726 13.918 -4.374 1.00 70.38 197 ILE A N 1
ATOM 1599 C CA . ILE A 1 197 ? -4.752 14.712 -3.689 1.00 70.38 197 ILE A CA 1
ATOM 1600 C C . ILE A 1 197 ? -6.079 13.953 -3.655 1.00 70.38 197 ILE A C 1
ATOM 1602 O O . ILE A 1 197 ? -6.700 13.864 -2.600 1.00 70.38 197 ILE A O 1
ATOM 1606 N N . SER A 1 198 ? -6.490 13.356 -4.774 1.00 67.19 198 SER A N 1
ATOM 1607 C CA . SER A 1 198 ? -7.735 12.587 -4.853 1.00 67.19 198 SER A CA 1
ATOM 1608 C C . SER A 1 198 ? -7.740 11.400 -3.882 1.00 67.19 198 SER A C 1
ATOM 1610 O O . SER A 1 198 ? -8.731 11.173 -3.188 1.00 67.19 198 SER A O 1
ATOM 1612 N N . PHE A 1 199 ? -6.618 10.687 -3.760 1.00 72.88 199 PHE A N 1
ATOM 1613 C CA . PHE A 1 199 ? -6.463 9.598 -2.793 1.00 72.88 199 PHE A CA 1
ATOM 1614 C C . PHE A 1 199 ? -6.508 10.092 -1.342 1.00 72.88 199 PHE A C 1
ATOM 1616 O O . PHE A 1 199 ? -7.256 9.551 -0.527 1.00 72.88 199 PHE A O 1
ATOM 1623 N N . PHE A 1 200 ? -5.797 11.173 -1.017 1.00 70.69 200 PHE A N 1
ATOM 1624 C CA . PHE A 1 200 ? -5.844 11.753 0.326 1.00 70.69 200 PHE A CA 1
ATOM 1625 C C . PHE A 1 200 ? -7.225 12.308 0.687 1.00 70.69 200 PHE A C 1
ATOM 1627 O O . PHE A 1 200 ? -7.619 12.219 1.846 1.00 70.69 200 PHE A O 1
ATOM 1634 N N . ILE A 1 201 ? -7.989 12.830 -0.276 1.00 71.56 201 ILE A N 1
ATOM 1635 C CA . ILE A 1 201 ? -9.378 13.256 -0.055 1.00 71.56 201 ILE A CA 1
ATOM 1636 C C . ILE A 1 201 ? -10.244 12.065 0.359 1.00 71.56 201 ILE A C 1
ATOM 1638 O O . ILE A 1 201 ? -11.058 12.192 1.270 1.00 71.56 201 ILE A O 1
ATOM 1642 N N . VAL A 1 202 ? -10.059 10.898 -0.258 1.00 70.19 202 VAL A N 1
ATOM 1643 C CA . VAL A 1 202 ? -10.809 9.687 0.103 1.00 70.19 202 VAL A CA 1
ATOM 1644 C C . VAL A 1 202 ? -10.498 9.266 1.531 1.00 70.19 202 VAL A C 1
ATOM 1646 O O . VAL A 1 202 ? -11.422 9.043 2.311 1.00 70.19 202 VAL A O 1
ATOM 1649 N N . ASP A 1 203 ? -9.221 9.238 1.908 1.00 71.00 203 ASP A N 1
ATOM 1650 C CA . ASP A 1 203 ? -8.821 8.966 3.290 1.00 71.00 203 ASP A CA 1
ATOM 1651 C C . ASP A 1 203 ? -9.338 10.038 4.258 1.00 71.00 203 ASP A C 1
ATOM 1653 O O . ASP A 1 203 ? -9.726 9.724 5.383 1.00 71.00 203 ASP A O 1
ATOM 1657 N N . LEU A 1 204 ? -9.422 11.296 3.820 1.00 72.12 204 LEU A N 1
ATOM 1658 C CA . LEU A 1 204 ? -9.972 12.402 4.601 1.00 72.12 204 LEU A CA 1
ATOM 1659 C C . LEU A 1 204 ? -11.498 12.337 4.729 1.00 72.12 204 LEU A C 1
ATOM 1661 O O . LEU A 1 204 ? -12.036 12.881 5.685 1.00 72.12 204 LEU A O 1
ATOM 1665 N N . ILE A 1 205 ? -12.207 11.655 3.829 1.00 73.19 205 ILE A N 1
ATOM 1666 C CA . ILE A 1 205 ? -13.648 11.385 3.951 1.00 73.19 205 ILE A CA 1
ATOM 1667 C C . ILE A 1 205 ? -13.881 10.147 4.825 1.00 73.19 205 ILE A C 1
ATOM 1669 O O . ILE A 1 205 ? -14.727 10.157 5.723 1.00 73.19 205 ILE A O 1
ATOM 1673 N N . ILE A 1 206 ? -13.114 9.080 4.598 1.00 72.56 206 ILE A N 1
ATOM 1674 C CA . ILE A 1 206 ? -13.250 7.812 5.319 1.00 72.56 206 ILE A CA 1
ATOM 1675 C C . ILE A 1 206 ? -12.772 7.952 6.768 1.00 72.56 206 ILE A C 1
ATOM 1677 O O . ILE A 1 206 ? -13.418 7.423 7.670 1.00 72.56 206 ILE A O 1
ATOM 1681 N N . GLY A 1 207 ? -11.695 8.694 7.023 1.00 76.75 207 GLY A N 1
ATOM 1682 C CA . GLY A 1 207 ? -11.080 8.864 8.341 1.00 76.75 207 GLY A CA 1
ATOM 1683 C C . GLY A 1 207 ? -12.011 9.460 9.411 1.00 76.75 207 GLY A C 1
ATOM 1684 O O . GLY A 1 207 ? -12.134 8.883 10.494 1.00 76.75 207 GLY A O 1
ATOM 1685 N N . PRO A 1 208 ? -12.717 10.578 9.160 1.00 78.00 208 PRO A N 1
ATOM 1686 C CA . PRO A 1 208 ? -13.699 11.136 10.086 1.00 78.00 208 PRO A CA 1
ATOM 1687 C C . PRO A 1 208 ? -14.882 10.204 10.328 1.00 78.00 208 PRO A C 1
ATOM 1689 O O . PRO A 1 208 ? -15.348 10.097 11.460 1.00 78.00 208 PRO A O 1
ATOM 1692 N N . VAL A 1 209 ? -15.354 9.494 9.303 1.00 71.31 209 VAL A N 1
ATOM 1693 C CA . VAL A 1 209 ? -16.450 8.528 9.467 1.00 71.31 209 VAL A CA 1
ATOM 1694 C C . VAL A 1 209 ? -16.004 7.332 10.282 1.00 71.31 209 VAL A C 1
ATOM 1696 O O . VAL A 1 209 ? -16.687 6.956 11.235 1.00 71.31 209 VAL A O 1
ATOM 1699 N N . PHE A 1 210 ? -14.809 6.820 10.003 1.00 75.06 210 PHE A N 1
ATOM 1700 C CA . PHE A 1 210 ? -14.127 5.873 10.865 1.00 75.06 210 PHE A CA 1
ATOM 1701 C C . PHE A 1 210 ? -14.094 6.392 12.307 1.00 75.06 210 PHE A C 1
ATOM 1703 O O . PHE A 1 210 ? -14.514 5.682 13.214 1.00 75.06 210 PHE A O 1
ATOM 1710 N N . TRP A 1 211 ? -13.684 7.642 12.538 1.00 80.38 211 TRP A N 1
ATOM 1711 C CA . TRP A 1 211 ? -13.580 8.201 13.885 1.00 80.38 211 TRP A CA 1
ATOM 1712 C C . TRP A 1 211 ? -14.933 8.308 14.590 1.00 80.38 211 TRP A C 1
ATOM 1714 O O . TRP A 1 211 ? -15.055 7.942 15.760 1.00 80.38 211 TRP A O 1
ATOM 1724 N N . VAL A 1 212 ? -15.969 8.773 13.890 1.00 77.69 212 VAL A N 1
ATOM 1725 C CA . VAL A 1 212 ? -17.329 8.888 14.429 1.00 77.69 212 VAL A CA 1
ATOM 1726 C C . VAL A 1 212 ? -17.869 7.517 14.815 1.00 77.69 212 VAL A C 1
ATOM 1728 O O . VAL A 1 212 ? -18.421 7.369 15.908 1.00 77.69 212 VAL A O 1
ATOM 1731 N N . VAL A 1 213 ? -17.685 6.507 13.967 1.00 70.81 213 VAL A N 1
ATOM 1732 C CA . VAL A 1 213 ? -18.200 5.168 14.257 1.00 70.81 213 VAL A CA 1
ATOM 1733 C C . VAL A 1 213 ? -17.379 4.479 15.344 1.00 70.81 213 VAL A C 1
ATOM 1735 O O . VAL A 1 213 ? -17.947 3.941 16.295 1.00 70.81 213 VAL A O 1
ATOM 1738 N N . PHE A 1 214 ? -16.053 4.607 15.297 1.00 74.75 214 PHE A N 1
ATOM 1739 C CA . PHE A 1 214 ? -15.162 4.142 16.359 1.00 74.75 214 PHE A CA 1
ATOM 1740 C C . PHE A 1 214 ? -15.480 4.824 17.700 1.00 74.75 214 PHE A C 1
ATOM 1742 O O . PHE A 1 214 ? -15.318 4.236 18.773 1.00 74.75 214 PHE A O 1
ATOM 1749 N N . LYS A 1 215 ? -15.990 6.066 17.677 1.00 78.38 215 LYS A N 1
ATOM 1750 C CA . LYS A 1 215 ? -16.478 6.766 18.870 1.00 78.38 215 LYS A CA 1
ATOM 1751 C C . LYS A 1 215 ? -17.815 6.205 19.374 1.00 78.38 215 LYS A C 1
ATOM 1753 O O . LYS A 1 215 ? -17.907 5.987 20.581 1.00 78.38 215 LYS A O 1
ATOM 1758 N N . LYS A 1 216 ? -18.794 5.981 18.486 1.00 73.56 216 LYS A N 1
ATOM 1759 C CA . LYS A 1 216 ? -20.208 5.672 18.798 1.00 73.56 216 LYS A CA 1
ATOM 1760 C C . LYS A 1 216 ? -20.542 4.206 19.109 1.00 73.56 216 LYS A C 1
ATOM 1762 O O . LYS A 1 216 ? -21.678 3.951 19.482 1.00 73.56 216 LYS A O 1
ATOM 1767 N N . PHE A 1 217 ? -19.582 3.282 19.053 1.00 63.41 217 PHE A N 1
ATOM 1768 C CA . PHE A 1 217 ? -19.760 1.923 19.600 1.00 63.41 217 PHE A CA 1
ATOM 1769 C C . PHE A 1 217 ? -20.768 1.023 18.858 1.00 63.41 217 PHE A C 1
ATOM 1771 O O . PHE A 1 217 ? -21.275 0.070 19.439 1.00 63.41 217 PHE A O 1
ATOM 1778 N N . ASP A 1 218 ? -21.041 1.266 17.575 1.00 69.94 218 ASP A N 1
ATOM 1779 C CA . ASP A 1 218 ? -22.005 0.450 16.826 1.00 69.94 218 ASP A CA 1
ATOM 1780 C C . ASP A 1 218 ? -21.351 -0.257 15.633 1.00 69.94 218 ASP A C 1
ATOM 1782 O O . ASP A 1 218 ? -21.402 0.201 14.489 1.00 69.94 218 ASP A O 1
ATOM 1786 N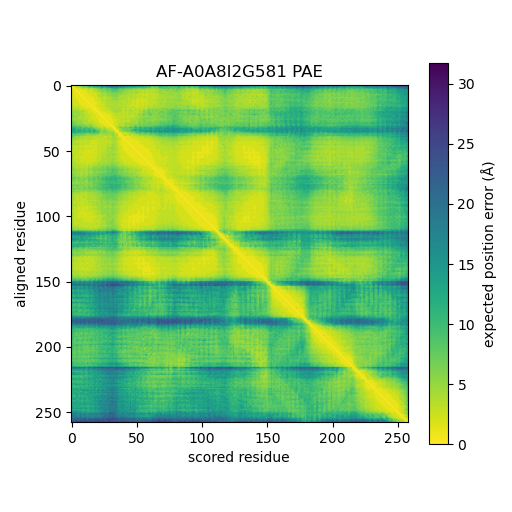 N . VAL A 1 219 ? -20.711 -1.395 15.924 1.00 67.62 219 VAL A N 1
ATOM 1787 C CA . VAL A 1 219 ? -20.086 -2.269 14.915 1.00 67.62 219 VAL A CA 1
ATOM 1788 C C . VAL A 1 219 ? -21.136 -2.797 13.929 1.00 67.62 219 VAL A C 1
ATOM 1790 O O . VAL A 1 219 ? -20.869 -2.883 12.734 1.00 67.62 219 VAL A O 1
ATOM 1793 N N . LYS A 1 220 ? -22.369 -3.056 14.386 1.00 73.12 220 LYS A N 1
ATOM 1794 C CA . LYS A 1 220 ? -23.464 -3.523 13.517 1.00 73.12 220 LYS A CA 1
ATOM 1795 C C . LYS A 1 220 ? -23.922 -2.435 12.549 1.00 73.12 220 LYS A C 1
ATOM 1797 O O . LYS A 1 220 ? -24.203 -2.717 11.383 1.00 73.12 220 LYS A O 1
ATOM 1802 N N . SER A 1 221 ? -23.992 -1.187 13.005 1.00 68.62 221 SER A N 1
ATOM 1803 C CA . SER A 1 221 ? -24.253 -0.049 12.124 1.00 68.62 221 SER A CA 1
ATOM 1804 C C . SER A 1 221 ? -23.107 0.168 11.139 1.00 68.62 221 SER A C 1
ATOM 1806 O O . SER A 1 221 ? -23.371 0.463 9.974 1.00 68.62 221 SER A O 1
ATOM 1808 N N . LEU A 1 222 ? -21.858 -0.056 11.557 1.00 66.44 222 LEU A N 1
ATOM 1809 C CA . LEU A 1 222 ? -20.695 0.027 10.678 1.00 66.44 222 LEU A CA 1
ATOM 1810 C C . LEU A 1 222 ? -20.756 -1.005 9.544 1.00 66.44 222 LEU A C 1
ATOM 1812 O O . LEU A 1 222 ? -20.557 -0.645 8.390 1.00 66.44 222 LEU A O 1
ATOM 1816 N N . GLU A 1 223 ? -21.084 -2.262 9.841 1.00 70.31 223 GLU A N 1
ATOM 1817 C CA . GLU A 1 223 ? -21.224 -3.307 8.817 1.00 70.31 223 GLU A CA 1
ATOM 1818 C C . GLU A 1 223 ? -22.355 -3.000 7.827 1.00 70.31 223 GLU A C 1
ATOM 1820 O O . GLU A 1 223 ? -22.207 -3.212 6.623 1.00 70.31 223 GLU A O 1
ATOM 1825 N N . ARG A 1 224 ? -23.483 -2.459 8.311 1.00 72.88 224 ARG A N 1
ATOM 1826 C CA . ARG A 1 224 ? -24.641 -2.129 7.461 1.00 72.88 224 ARG A CA 1
ATOM 1827 C C . ARG A 1 224 ? -24.435 -0.887 6.599 1.00 72.88 224 ARG A C 1
ATOM 1829 O O . ARG A 1 224 ? -24.913 -0.847 5.467 1.00 72.88 224 ARG A O 1
ATOM 1836 N N . HIS A 1 225 ? -23.780 0.142 7.130 1.00 72.62 225 HIS A N 1
ATOM 1837 C CA . HIS A 1 225 ? -23.623 1.426 6.441 1.00 72.62 225 HIS A CA 1
ATOM 1838 C C . HIS A 1 225 ? -22.273 1.565 5.742 1.00 72.62 225 HIS A C 1
ATOM 1840 O O . HIS A 1 225 ? -22.150 2.378 4.832 1.00 72.62 225 HIS A O 1
ATOM 1846 N N . GLY A 1 226 ? -21.283 0.758 6.118 1.00 69.12 226 GLY A N 1
ATOM 1847 C CA . GLY A 1 226 ? -19.925 0.809 5.594 1.00 69.12 226 GLY A CA 1
ATOM 1848 C C . GLY A 1 226 ? -19.835 0.595 4.094 1.00 69.12 226 GLY A C 1
ATOM 1849 O O . GLY A 1 226 ? -19.149 1.348 3.413 1.00 69.12 226 GLY A O 1
ATOM 1850 N N . GLU A 1 227 ? -20.579 -0.373 3.555 1.00 69.94 227 GLU A N 1
ATOM 1851 C CA . GLU A 1 227 ? -20.626 -0.607 2.105 1.00 69.94 227 GLU A CA 1
ATOM 1852 C C . GLU A 1 227 ? -21.182 0.595 1.354 1.00 69.94 227 GLU A C 1
ATOM 1854 O O . GLU A 1 227 ? -20.581 1.054 0.386 1.00 69.94 227 GLU A O 1
ATOM 1859 N N . LYS A 1 228 ? -22.309 1.140 1.828 1.00 74.81 228 LYS A N 1
ATOM 1860 C CA . LYS A 1 228 ? -22.906 2.340 1.237 1.00 74.81 228 LYS A CA 1
ATOM 1861 C C . LYS A 1 228 ? -21.948 3.517 1.325 1.00 74.81 228 LYS A C 1
ATOM 1863 O O . LYS A 1 228 ? -21.846 4.273 0.371 1.00 74.81 228 LYS A O 1
ATOM 1868 N N . PHE A 1 229 ? -21.234 3.647 2.438 1.00 70.50 229 PHE A N 1
ATOM 1869 C CA . PHE A 1 229 ? -20.298 4.737 2.654 1.00 70.50 229 PHE A CA 1
ATOM 1870 C C . PHE A 1 229 ? -19.082 4.644 1.732 1.00 70.50 229 PHE A C 1
ATOM 1872 O O . PHE A 1 229 ? -18.716 5.628 1.097 1.00 70.50 229 PHE A O 1
ATOM 1879 N N . VAL A 1 230 ? -18.491 3.455 1.596 1.00 69.31 230 VAL A N 1
ATOM 1880 C CA . VAL A 1 230 ? -17.384 3.247 0.659 1.00 69.31 230 VAL A CA 1
ATOM 1881 C C . VAL A 1 230 ? -17.849 3.448 -0.774 1.00 69.31 230 VAL A C 1
ATOM 1883 O O . VAL A 1 230 ? -17.167 4.145 -1.509 1.00 69.31 230 VAL A O 1
ATOM 1886 N N . LEU A 1 231 ? -19.026 2.953 -1.166 1.00 71.44 231 LEU A N 1
ATOM 1887 C CA . LEU A 1 231 ? -19.584 3.230 -2.495 1.00 71.44 231 LEU A CA 1
ATOM 1888 C C . LEU A 1 231 ? -19.815 4.734 -2.718 1.00 71.44 231 LEU A C 1
ATOM 1890 O O . LEU A 1 231 ? -19.456 5.258 -3.769 1.00 71.44 231 LEU A O 1
ATOM 1894 N N . MET A 1 232 ? -20.344 5.443 -1.716 1.00 71.75 232 MET A N 1
ATOM 1895 C CA . MET A 1 232 ? -20.534 6.896 -1.755 1.00 71.75 232 MET A CA 1
ATOM 1896 C C . MET A 1 232 ? -19.222 7.677 -1.826 1.00 71.75 232 MET A C 1
ATOM 1898 O O . MET A 1 232 ? -19.235 8.775 -2.364 1.00 71.75 232 MET A O 1
ATOM 1902 N N . ALA A 1 233 ? -18.111 7.152 -1.307 1.00 68.44 233 ALA A N 1
ATOM 1903 C CA . ALA A 1 233 ? -16.792 7.776 -1.426 1.00 68.44 233 ALA A CA 1
ATOM 1904 C C . ALA A 1 233 ? -16.092 7.406 -2.746 1.00 68.44 233 ALA A C 1
ATOM 1906 O O . ALA A 1 233 ? -15.424 8.239 -3.358 1.00 68.44 233 ALA A O 1
ATOM 1907 N N . LEU A 1 234 ? -16.272 6.168 -3.211 1.00 69.00 234 LEU A N 1
ATOM 1908 C CA . LEU A 1 234 ? -15.613 5.638 -4.401 1.00 69.00 234 LEU A CA 1
ATOM 1909 C C . LEU A 1 234 ? -16.183 6.232 -5.691 1.00 69.00 234 LEU A C 1
ATOM 1911 O O . LEU A 1 234 ? -15.432 6.524 -6.614 1.00 69.00 234 LEU A O 1
ATOM 1915 N N . VAL A 1 235 ? -17.503 6.426 -5.767 1.00 71.06 235 VAL A N 1
ATOM 1916 C CA . VAL A 1 235 ? -18.146 6.968 -6.973 1.00 71.06 235 VAL A CA 1
ATOM 1917 C C . VAL A 1 235 ? -17.666 8.397 -7.277 1.00 71.06 235 VAL A C 1
ATOM 1919 O O . VAL A 1 235 ? -17.195 8.617 -8.391 1.00 71.06 235 VAL A O 1
ATOM 1922 N N . PRO A 1 236 ? -17.680 9.359 -6.333 1.00 67.44 236 PRO A N 1
ATOM 1923 C CA . PRO A 1 236 ? -17.106 10.684 -6.555 1.00 67.44 236 PRO A CA 1
ATOM 1924 C C . PRO A 1 236 ? -15.623 10.636 -6.903 1.00 67.44 236 PRO A C 1
ATOM 1926 O O . PRO A 1 236 ? -15.189 11.400 -7.753 1.00 67.44 236 PRO A O 1
ATOM 1929 N N . LEU A 1 237 ? -14.849 9.726 -6.304 1.00 67.69 237 LEU A N 1
ATOM 1930 C CA . LEU A 1 237 ? -13.436 9.553 -6.641 1.00 67.69 237 LEU A CA 1
ATOM 1931 C C . LEU A 1 237 ? -13.248 9.145 -8.110 1.00 67.69 237 LEU A C 1
ATOM 1933 O O . LEU A 1 237 ? -12.421 9.724 -8.816 1.00 67.69 237 LEU A O 1
ATOM 1937 N N . ILE A 1 238 ? -14.023 8.166 -8.581 1.00 68.62 238 ILE A N 1
ATOM 1938 C CA . ILE A 1 238 ? -14.005 7.739 -9.985 1.00 68.62 238 ILE A CA 1
ATOM 1939 C C . ILE A 1 238 ? -14.425 8.907 -10.884 1.00 68.62 238 ILE A C 1
ATOM 1941 O O . ILE A 1 238 ? -13.761 9.187 -11.873 1.00 68.62 238 ILE A O 1
ATOM 1945 N N . LEU A 1 239 ? -15.468 9.652 -10.518 1.00 71.94 239 LEU A N 1
ATOM 1946 C CA . LEU A 1 239 ? -15.931 10.793 -11.310 1.00 71.94 239 LEU A CA 1
ATOM 1947 C C . LEU A 1 239 ? -14.909 11.936 -11.361 1.00 71.94 239 LEU A C 1
ATOM 1949 O O . LEU A 1 239 ? -14.667 12.478 -12.434 1.00 71.94 239 LEU A O 1
ATOM 1953 N N . VAL A 1 240 ? -14.279 12.285 -10.237 1.00 68.50 240 VAL A N 1
ATOM 1954 C CA . VAL A 1 240 ? -13.246 13.332 -10.167 1.00 68.50 240 VAL A CA 1
ATOM 1955 C C . VAL A 1 240 ? -12.012 12.923 -10.959 1.00 68.50 240 VAL A C 1
ATOM 1957 O O . VAL A 1 240 ? -11.474 13.733 -11.708 1.00 68.50 240 VAL A O 1
ATOM 1960 N N . SER A 1 241 ? -11.590 11.663 -10.854 1.00 66.31 241 SER A N 1
ATOM 1961 C CA . SER A 1 241 ? -10.464 11.161 -11.645 1.00 66.31 241 SER A CA 1
ATOM 1962 C C . SER A 1 241 ? -10.780 11.137 -13.141 1.00 66.31 241 SER A C 1
ATOM 1964 O O . SER A 1 241 ? -9.968 11.612 -13.929 1.00 66.31 241 SER A O 1
ATOM 1966 N N . MET A 1 242 ? -11.978 10.700 -13.544 1.00 68.38 242 MET A N 1
ATOM 1967 C CA . MET A 1 242 ? -12.435 10.792 -14.936 1.00 68.38 242 MET A CA 1
ATOM 1968 C C . MET A 1 242 ? -12.520 12.243 -15.429 1.00 68.38 242 MET A C 1
ATOM 1970 O O . MET A 1 242 ? -12.129 12.521 -16.560 1.00 68.38 242 MET A O 1
ATOM 1974 N N . ALA A 1 243 ? -12.980 13.177 -14.594 1.00 70.31 243 ALA A N 1
ATOM 1975 C CA . ALA A 1 243 ? -13.041 14.595 -14.938 1.00 70.31 243 ALA A CA 1
ATOM 1976 C C . ALA A 1 243 ? -11.642 15.209 -15.096 1.00 70.31 243 ALA A C 1
ATOM 1978 O O . ALA A 1 243 ? -11.406 15.935 -16.056 1.00 70.31 243 ALA A O 1
ATOM 1979 N N . ALA A 1 244 ? -10.699 14.884 -14.207 1.00 67.12 244 ALA A N 1
ATOM 1980 C CA . ALA A 1 244 ? -9.309 15.323 -14.319 1.00 67.12 244 ALA A CA 1
ATOM 1981 C C . ALA A 1 244 ? -8.660 14.805 -15.613 1.00 67.12 244 ALA A C 1
ATOM 1983 O O . ALA A 1 244 ? -8.020 15.570 -16.331 1.00 67.12 244 ALA A O 1
ATOM 1984 N N . ILE A 1 245 ? -8.901 13.534 -15.952 1.00 66.94 245 ILE A N 1
ATOM 1985 C CA . ILE A 1 245 ? -8.479 12.925 -17.221 1.00 66.94 245 ILE A CA 1
ATOM 1986 C C . ILE A 1 245 ? -9.078 13.686 -18.407 1.00 66.94 245 ILE A C 1
ATOM 1988 O O . ILE A 1 245 ? -8.357 14.054 -19.330 1.00 66.94 245 ILE A O 1
ATOM 1992 N N . PHE A 1 246 ? -10.385 13.951 -18.383 1.00 70.75 246 PHE A N 1
ATOM 1993 C CA . PHE A 1 246 ? -11.067 14.665 -19.458 1.00 70.75 246 PHE A CA 1
ATOM 1994 C C . PHE A 1 246 ? -10.516 16.084 -19.650 1.00 70.75 246 PHE A C 1
ATOM 1996 O O . PHE A 1 246 ? -10.223 16.483 -20.776 1.00 70.75 246 PHE A O 1
ATOM 2003 N N . ILE A 1 247 ? -10.304 16.826 -18.558 1.00 69.56 247 ILE A N 1
ATOM 2004 C CA . ILE A 1 247 ? -9.710 18.167 -18.599 1.00 69.56 247 ILE A CA 1
ATOM 2005 C C . ILE A 1 247 ? -8.320 18.110 -19.242 1.00 69.56 247 ILE A C 1
ATOM 2007 O O . ILE A 1 247 ? -8.066 18.874 -20.171 1.00 69.56 247 ILE A O 1
ATOM 2011 N N . LEU A 1 248 ? -7.468 17.165 -18.830 1.00 63.31 248 LEU A N 1
ATOM 2012 C CA . LEU A 1 248 ? -6.128 16.979 -19.402 1.00 63.31 248 LEU A CA 1
ATOM 2013 C C . LEU A 1 248 ? -6.161 16.647 -20.903 1.00 63.31 248 LEU A C 1
ATOM 2015 O O . LEU A 1 248 ? -5.350 17.164 -21.670 1.00 63.31 248 LEU A O 1
ATOM 2019 N N . LEU A 1 249 ? -7.114 15.821 -21.344 1.00 64.81 249 LEU A N 1
ATOM 2020 C CA . LEU A 1 249 ? -7.285 15.499 -22.765 1.00 64.81 249 LEU A CA 1
ATOM 2021 C C . LEU A 1 249 ? -7.721 16.733 -23.572 1.00 64.81 249 LEU A C 1
ATOM 2023 O O . LEU A 1 249 ? -7.178 17.001 -24.643 1.00 64.81 249 LEU A O 1
ATOM 2027 N N . THR A 1 250 ? -8.668 17.519 -23.051 1.00 70.12 250 THR A N 1
ATOM 2028 C CA . THR A 1 250 ? -9.172 18.715 -23.750 1.00 70.12 250 THR A CA 1
ATOM 2029 C C . THR A 1 250 ? -8.162 19.862 -23.798 1.00 70.12 250 THR A C 1
ATOM 2031 O O . THR A 1 250 ? -8.069 20.537 -24.823 1.00 70.12 250 THR A O 1
ATOM 2034 N N . SER A 1 251 ? -7.358 20.065 -22.746 1.00 66.62 251 SER A N 1
ATOM 2035 C CA . SER A 1 251 ? -6.334 21.116 -22.735 1.00 66.62 251 SER A CA 1
ATOM 2036 C C . SER A 1 251 ? -5.228 20.859 -23.758 1.00 66.62 251 SER A C 1
ATOM 2038 O O . SER A 1 251 ? -4.699 21.804 -24.337 1.00 66.62 251 SER A O 1
ATOM 2040 N N . ASN A 1 252 ? -4.908 19.589 -24.025 1.00 62.00 252 ASN A N 1
ATOM 2041 C CA . ASN A 1 252 ? -3.922 19.220 -25.040 1.00 62.00 252 ASN A CA 1
ATOM 2042 C C . ASN A 1 252 ? -4.443 19.375 -26.465 1.00 62.00 252 ASN A C 1
ATOM 2044 O O . ASN A 1 252 ? -3.703 19.825 -27.338 1.00 62.00 252 ASN A O 1
ATOM 2048 N N . HIS A 1 253 ? -5.725 19.089 -26.701 1.00 63.34 253 HIS A N 1
ATOM 2049 C CA . HIS A 1 253 ? -6.289 19.272 -28.033 1.00 63.34 253 HIS A CA 1
ATOM 2050 C C . HIS A 1 253 ? -6.318 20.751 -28.452 1.00 63.34 253 HIS A C 1
ATOM 2052 O O . HIS A 1 253 ? -6.056 21.052 -29.613 1.00 63.34 253 HIS A O 1
ATOM 2058 N N . ALA A 1 254 ? -6.561 21.661 -27.501 1.00 60.62 254 ALA A N 1
ATOM 2059 C CA . ALA A 1 254 ? -6.523 23.105 -27.732 1.00 60.62 254 ALA A CA 1
ATOM 2060 C C . ALA A 1 254 ? -5.101 23.652 -27.971 1.00 60.62 254 ALA A C 1
ATOM 2062 O O . ALA A 1 254 ? -4.940 24.649 -28.672 1.00 60.62 254 ALA A O 1
ATOM 2063 N N . ALA A 1 255 ? -4.073 23.011 -27.404 1.00 59.81 255 ALA A N 1
ATOM 2064 C CA . ALA A 1 255 ? -2.677 23.416 -27.571 1.00 59.81 255 ALA A CA 1
ATOM 2065 C C . ALA A 1 255 ? -2.066 22.955 -28.909 1.00 59.81 255 ALA A C 1
ATOM 2067 O O . ALA A 1 255 ? -1.168 23.615 -29.418 1.00 59.81 255 ALA A O 1
ATOM 2068 N N . GLY A 1 256 ? -2.551 21.849 -29.487 1.00 59.06 256 GLY A N 1
ATOM 2069 C CA . GLY A 1 256 ? -2.066 21.309 -30.767 1.00 59.06 256 GLY A CA 1
ATOM 2070 C C . GLY A 1 256 ? -2.690 21.923 -32.029 1.00 59.06 256 GLY A C 1
ATOM 2071 O O . GLY A 1 256 ? -2.317 21.537 -33.132 1.00 59.06 256 GLY A O 1
ATOM 2072 N N . THR A 1 257 ? -3.654 22.840 -31.896 1.00 51.75 257 THR A N 1
ATOM 2073 C CA . THR A 1 257 ? -4.340 23.511 -33.022 1.00 51.75 257 THR A CA 1
ATOM 2074 C C . THR A 1 257 ? -3.804 24.914 -33.337 1.00 51.75 257 THR A C 1
ATOM 2076 O O . THR A 1 257 ? -4.504 25.692 -33.986 1.00 51.75 257 THR A O 1
ATOM 2079 N N . VAL A 1 258 ? -2.596 25.253 -32.872 1.00 44.97 258 VAL A N 1
ATOM 2080 C CA . VAL A 1 258 ? -1.908 26.527 -33.162 1.00 44.97 258 VAL A CA 1
ATOM 2081 C C . VAL A 1 258 ? -0.707 26.285 -34.063 1.00 44.97 258 VAL A C 1
ATOM 2083 O O . VAL A 1 258 ? 0.062 25.347 -33.760 1.00 44.97 258 VAL A O 1
#

Mean predicted aligned error: 8.18 Å

Foldseek 3Di:
DLVVVLVVLLVVLVVLVVVLVVLVVVVVVCVVPVVDPFPSLLVSLVVLLVSLLVSLLVLLLCQCVVCLVVVCLVVLLPPPDDPVVSVCSRLVSSCVSSVVSLVVSLVSVVVCPFRDGPNDTPCLQLCSPSVCVVLSSNLSNLQSNLLNLLSPNPPSSVVSVVLVVVVSVLSVVLVVLQPDPPPPPVLSVVLSVLLSVLSVVLSVQSVVVSVVCSVVPCSVVSNVCVVVSNVVSVVVSVVSNVVSSVVSSVVSVVVVPD

Sequence (258 aa):
MRKKEYRDILKRTLVILSVLLVIPLIYIFDRIKWKSDTDYLGIFIIAFGVIVLFIANRLGAETFRTEHDDNAFEYLLTLPISKAAIILKKLLPRLVLITPPVICYEVMMLLSKKIQVGGFVVSDFFIFRVEYFPLFVIFLLLFSFFTSLFGKKNFMGLLTIAALVVFALTGFALKILLEIPDVYLIQEHLAGLSFLISFFIVDLIIGPVFWVVFKKFDVKSLERHGEKFVLMALVPLILVSMAAIFILLTSNHAAGTV

pLDDT: mean 77.9, std 11.4, range [44.97, 95.5]

Nearest PDB structures (foldseek):
  7znq-assembly1_y  TM=4.711E-01  e=3.036E-02  Stutzerimonas stutzeri ATCC 14405 = CCUG 16156
  4tql-assembly1_A  TM=1.511E-01  e=2.238E+00  synthetic construct
  6grj-assembly1_F  TM=1.295E-01  e=8.553E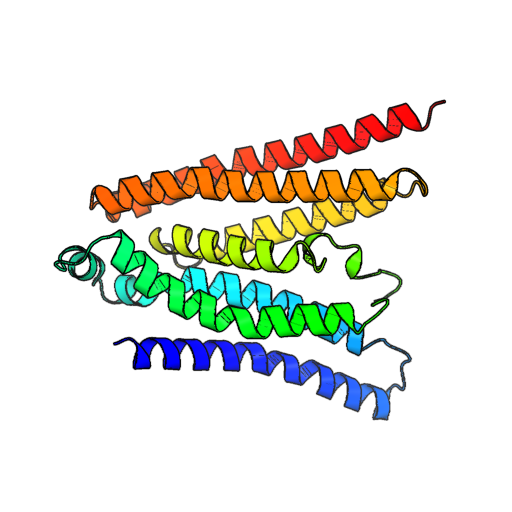+00  Aeromonas hydrophila

Secondary structure (DSSP, 8-state):
-HHHHHHHHHHHHHHHHGGGGHHHHHHHHHHHHT-----HHHHHHHHHHHHHHHHHHHHHHTTTHHHHHTTTHHHHHHSSS-HHHHHHHHHHHHHHHHHHHHHHHHHHHHHSS--EETTEEGGGSGGGSTTTHHHHHHHHHHHHHHHGGG--TTHHHHHHHHHHHHHHHHHHHHHHHT--TTTHHHHHHHHHHHHHHHHHHHHHHHHHHHHHHHHHT-HHHHHHHHHHHHHHHHHHHHHHHHHHHHHHHHHHHHHTT-

Radius of gyration: 20.75 Å; Cα contacts (8 Å, |Δi|>4): 171; chains: 1; bounding box: 45×49×63 Å

=== Feature glossary ===
A reading guide for the features in this record.

Start from the sequence.

  · Sequence gives the chain of amino acids in standard one-letter code (A=alanine, C=cysteine, …, Y=tyrosine), read N→C. It is the only feature that is directly encoded by the gene; all structural features are derived from the folded form of this sequence.

Fold it, and you get atomic coordinates and the backbone conformation that goes with them.

  · The mmCIF table is the protein's shape written out atom by atom. For each backbone N, Cα, C, and carbonyl O, it records an (x, y, z) coordinate triple in Å plus the residue type, chain letter, and residue number.

  · Backbone dihedral angles. Every residue except chain termini has a φ (preceding-C → N → Cα → C) and a ψ (N → Cα → C → next-N). They are reported in degrees following the IUPAC sign convention. Secondary structure is essentially a statement about which (φ, ψ) basin each residue occupies.

  · DSSP 8-state secondary structure assigns each residue one of H (α-helix), G (3₁₀-helix), I (π-helix), E (extended β-strand), B (isolated β-bridge), T (hydrogen-bonded turn), S (bend), or '-' (coil). The assignment is computed from backbone hydrogen-bond geometry via the Kabsch–Sander algorithm.

  · P-SEA three-state annotation labels each residue as helix, strand, or coil based purely on the geometry of the Cα trace. It serves as 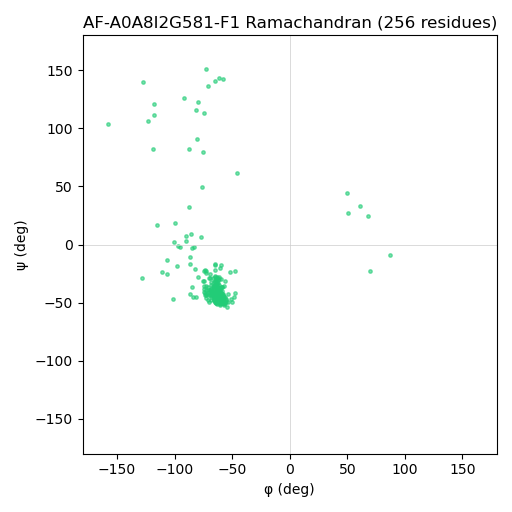a fallback when the full backbone (and thus DSSP) is unavailable.

Summarize the fold with a handful of shape descriptors and a per-residue structural alphabet.

  · Radius of gyration (Rg) is the root-mean-square distance of Cα atoms from their centroid — a single number for overall size and compactness. A globular domain of N residues has Rg ≈ 2.2·N^0.38 Å; an extended or disordered chain has a much larger Rg. The Cα contact count is the number of residue pairs whose Cα atoms are within 8 Å and are more than four positions apart in sequence — a standard proxy for tertiary packing density. The bounding box is the smallest axis-aligned box enclosing all Cα atoms.

  · Foldseek's 3Di representation compresses backbone geometry into a per-residue letter drawn from a learned twenty-state alphabet. It captures the tertiary interaction pattern around each residue — which residues are packed against it in space, regardless of where they are in sequence.

  · Accessible surface area quantifies burial. A residue with SASA near zero is packed into the hydrophobic core; one with SASA >100 Å² sits on the surface. Computed here via the Shrake–Rupley numerical algorithm with a 1.4 Å probe.

Ask how reliable the model is.

  · For AlphaFold models, the B-factor field carries pLDDT — the model's own estimate of local accuracy on a 0–100 scale. Regions with pLDDT<50 should be treated as essentially unmodeled; they often correspond to intrinsically disordered segments.

  · For experimental (PDB) structures, the B-factor (temperature factor) quantifies the positional spread of each atom in the crystal — a combination of thermal vibration and static disorder — in units of Å². High B-factors mark flexible loops or poorly resolved regions; low B-factors mark the rigid, well-ordered core.

  · PAE(i, j) answers: if I align the predicted and true structures on residue i, how far off (in Å) do I expect residue j to be? A block-diagonal PAE matrix with low values on the blocks and high values off-diagonal is the signature of a multi-domain protein with confidently predicted domains but uncertain inter-domain orientation.

Place it in context: what it resembles, what it is annotated as, and how it looks.

  · Structural nearest neighbors (via Foldseek easy-search vs the PDB). Reported per hit: target PDB id, E-value, and alignment TM-score. A TM-score above ~0.5 is the conventional threshold for 'same fold'.

  · Functional annotations link the protein to curated databases. InterPro entries identify conserved domains and families by matching the sequence against member-database signatures (Pfam, PROSITE, CDD, …). Gene Ontology (GO) terms describe molecular function, biological process, and cellular component in a controlled vocabulary. CATH places the structure in a hierarchical fold classification (Class/Architecture/Topology/Homologous-superfamily). The organism is the source species.

  · Plot images: a contact map (which residues are close in 3D, as an N×N binary image), a Ramachandran scatter (backbone torsion angles, revealing secondary-structure composition at a glance), and — for AlphaFold structures — a PAE heatmap (pairwise prediction confidence).

  · Structure images are PyMOL renders from six orthogonal camera directions. Cartoon representation draws helices as coils and strands as arrows; sticks shows the backbone as bonds; surface shows the solvent-excluded envelope. Rainbow coloring maps sequence position to hue (blue→red, N→C); chain coloring assigns a distinct color per polypeptide.